Protein AF-A0A4S5E026-F1 (afdb_monomer_lite)

pLDDT: mean 88.97, std 13.56, range [35.0, 98.56]

Organism: NCBI:txid1529066

Radius of gyration: 29.45 Å; chains: 1; bounding box: 52×41×118 Å

Structure (mmCIF, N/CA/C/O backbone):
data_AF-A0A4S5E026-F1
#
_entry.id   AF-A0A4S5E026-F1
#
loop_
_atom_site.group_PDB
_atom_site.id
_atom_site.type_symbol
_atom_site.label_atom_id
_atom_site.label_alt_id
_atom_site.label_comp_id
_atom_site.label_asym_id
_atom_site.label_entity_id
_atom_site.label_seq_id
_atom_site.pdbx_PDB_ins_code
_atom_site.Cartn_x
_atom_site.Cartn_y
_atom_site.Cartn_z
_atom_site.occupancy
_atom_site.B_iso_or_equiv
_atom_site.auth_seq_id
_atom_site.auth_comp_id
_atom_site.auth_asym_id
_atom_site.auth_atom_id
_atom_site.pdbx_PDB_model_num
ATOM 1 N N . MET A 1 1 ? -0.427 -9.850 42.878 1.00 40.22 1 MET A N 1
ATOM 2 C CA . MET A 1 1 ? -1.215 -9.145 41.843 1.00 40.22 1 MET A CA 1
ATOM 3 C C . MET A 1 1 ? -0.518 -7.828 41.549 1.00 40.22 1 MET A C 1
ATOM 5 O O . MET A 1 1 ? -0.766 -6.844 42.230 1.00 40.22 1 MET A O 1
ATOM 9 N N . THR A 1 2 ? 0.439 -7.832 40.623 1.00 35.00 2 THR A N 1
ATOM 10 C CA . THR A 1 2 ? 1.137 -6.621 40.183 1.00 35.00 2 THR A CA 1
ATOM 11 C C . THR A 1 2 ? 0.421 -6.071 38.958 1.00 35.00 2 THR A C 1
ATOM 13 O O . THR A 1 2 ? 0.299 -6.734 37.932 1.00 35.00 2 THR A O 1
ATOM 16 N N . SER A 1 3 ? -0.116 -4.868 39.135 1.00 38.91 3 SER A N 1
ATOM 17 C CA . SER A 1 3 ? -0.769 -4.048 38.124 1.00 38.91 3 SER A CA 1
ATOM 18 C C . SER A 1 3 ? 0.151 -3.900 36.908 1.00 38.91 3 SER A C 1
ATOM 20 O O . SER A 1 3 ? 1.218 -3.296 37.009 1.00 38.91 3 SER A O 1
ATOM 22 N N . SER A 1 4 ? -0.221 -4.485 35.767 1.00 39.91 4 SER A N 1
ATOM 23 C CA . SER A 1 4 ? 0.457 -4.218 34.501 1.00 39.91 4 SER A CA 1
ATOM 24 C C . SER A 1 4 ? -0.003 -2.849 34.010 1.00 39.91 4 SER A C 1
ATOM 26 O O . SER A 1 4 ? -1.031 -2.727 33.340 1.00 39.91 4 SER A O 1
ATOM 28 N N . GLU A 1 5 ? 0.736 -1.808 34.381 1.00 43.84 5 GLU A N 1
ATOM 29 C CA . GLU A 1 5 ? 0.637 -0.507 33.732 1.00 43.84 5 GLU A CA 1
ATOM 30 C C . GLU A 1 5 ? 0.702 -0.702 32.215 1.00 43.84 5 GLU A C 1
ATOM 32 O O . GLU A 1 5 ? 1.653 -1.258 31.660 1.00 43.84 5 GLU A O 1
ATOM 37 N N . THR A 1 6 ? -0.367 -0.280 31.549 1.00 46.22 6 THR A N 1
ATOM 38 C CA . THR A 1 6 ? -0.529 -0.339 30.101 1.00 46.22 6 THR A CA 1
ATOM 39 C C . THR A 1 6 ? 0.584 0.486 29.453 1.00 46.22 6 THR A C 1
ATOM 41 O O . THR A 1 6 ? 0.445 1.698 29.297 1.00 46.22 6 THR A O 1
ATOM 44 N N . ARG A 1 7 ? 1.707 -0.141 29.074 1.00 57.03 7 ARG A N 1
ATOM 45 C CA . ARG A 1 7 ? 2.715 0.496 28.212 1.00 57.03 7 ARG A CA 1
ATOM 46 C C . ARG A 1 7 ? 1.987 1.019 26.976 1.00 57.03 7 ARG A C 1
ATOM 48 O O . ARG A 1 7 ? 1.440 0.231 26.204 1.00 57.03 7 ARG A O 1
ATOM 55 N N . GLY A 1 8 ? 1.948 2.342 26.820 1.00 68.69 8 GLY A N 1
ATOM 56 C CA . GLY A 1 8 ? 1.307 2.992 25.683 1.00 68.69 8 GLY A CA 1
ATOM 57 C C . GLY A 1 8 ? 1.813 2.386 24.376 1.00 68.69 8 GLY A C 1
ATOM 58 O O . GLY A 1 8 ? 3.018 2.279 24.153 1.00 68.69 8 GLY A O 1
ATOM 59 N N . PHE A 1 9 ? 0.892 1.929 23.528 1.00 81.25 9 PHE A N 1
ATOM 60 C CA . PHE A 1 9 ? 1.242 1.435 22.204 1.00 81.25 9 PHE A CA 1
ATOM 61 C C . PHE A 1 9 ? 1.754 2.597 21.349 1.00 81.25 9 PHE A C 1
ATOM 63 O O . PHE A 1 9 ? 1.002 3.529 21.067 1.00 81.25 9 PHE A O 1
ATOM 70 N N . THR A 1 10 ? 3.007 2.498 20.905 1.00 87.19 10 THR A N 1
ATOM 71 C CA . THR A 1 10 ? 3.601 3.407 19.921 1.00 87.19 10 THR A CA 1
ATOM 72 C C . THR A 1 10 ? 3.892 2.622 18.639 1.00 87.19 10 THR A C 1
ATOM 74 O O . THR A 1 10 ? 4.673 1.666 18.682 1.00 87.19 10 THR A O 1
ATOM 77 N N . PRO A 1 11 ? 3.281 2.975 17.497 1.00 90.69 11 PRO A N 1
ATOM 78 C CA . PRO A 1 11 ? 3.512 2.288 16.235 1.00 90.69 11 PRO A CA 1
ATOM 79 C C . PRO A 1 11 ? 4.933 2.541 15.718 1.00 90.69 11 PRO A C 1
ATOM 81 O O . PRO A 1 11 ? 5.499 3.623 15.900 1.00 90.69 11 PRO A O 1
ATOM 84 N N . LYS A 1 12 ? 5.497 1.535 15.038 1.00 93.94 12 LYS A N 1
ATOM 85 C CA . LYS A 1 12 ? 6.737 1.663 14.251 1.00 93.94 12 LYS A CA 1
ATOM 86 C C . LYS A 1 12 ? 6.477 2.436 12.946 1.00 93.94 12 LYS A C 1
ATOM 88 O O . LYS A 1 12 ? 5.337 2.825 12.692 1.00 93.94 12 LYS A O 1
ATOM 93 N N . ALA A 1 13 ? 7.515 2.643 12.131 1.00 95.38 13 ALA A N 1
ATOM 94 C CA . ALA A 1 13 ? 7.469 3.440 10.900 1.00 95.38 13 ALA A CA 1
ATOM 95 C C . ALA A 1 13 ? 6.248 3.123 10.018 1.00 95.38 13 ALA A C 1
ATOM 97 O O . ALA A 1 13 ? 5.405 3.990 9.816 1.00 95.38 13 ALA A O 1
ATOM 98 N N . THR A 1 14 ? 6.051 1.859 9.633 1.00 96.12 14 THR A N 1
ATOM 99 C CA . THR A 1 14 ? 4.938 1.454 8.759 1.00 96.12 14 THR A CA 1
ATOM 100 C C . THR A 1 14 ? 3.574 1.652 9.425 1.00 96.12 14 THR A C 1
ATOM 102 O O . THR A 1 14 ? 2.624 2.073 8.780 1.00 96.12 14 THR A O 1
ATOM 105 N N . GLY A 1 15 ? 3.460 1.431 10.739 1.00 96.38 15 GLY A N 1
ATOM 106 C CA . GLY A 1 15 ? 2.208 1.687 11.461 1.00 96.38 15 GLY A CA 1
ATOM 107 C C . GLY A 1 15 ? 1.842 3.176 11.510 1.00 96.38 15 GLY A C 1
ATOM 108 O O . GLY A 1 15 ? 0.668 3.525 11.397 1.00 96.38 15 GLY A O 1
ATOM 109 N N . LYS A 1 16 ? 2.842 4.061 11.637 1.00 96.31 16 LYS A N 1
ATOM 110 C CA . LYS A 1 16 ? 2.647 5.516 11.523 1.00 96.31 16 LYS A CA 1
ATOM 111 C C . LYS A 1 16 ? 2.225 5.896 10.104 1.00 96.31 16 LYS A C 1
ATOM 113 O O . LYS A 1 16 ? 1.308 6.697 9.948 1.00 96.31 16 LYS A O 1
ATOM 118 N N . THR A 1 17 ? 2.849 5.286 9.098 1.00 97.25 17 THR A N 1
ATOM 119 C CA . THR A 1 17 ? 2.514 5.470 7.683 1.00 97.25 17 THR A CA 1
ATOM 120 C C . THR A 1 17 ? 1.068 5.100 7.390 1.00 97.25 17 THR A C 1
ATOM 122 O O . THR A 1 17 ? 0.342 5.925 6.843 1.00 97.25 17 THR A O 1
ATOM 125 N N . VAL A 1 18 ? 0.610 3.921 7.823 1.00 98.06 18 VAL A N 1
ATOM 126 C CA . VAL A 1 18 ? -0.782 3.508 7.602 1.00 98.06 18 VAL A CA 1
ATOM 127 C C . VAL A 1 18 ? -1.753 4.478 8.274 1.00 98.06 18 VAL A C 1
ATOM 129 O O . VAL A 1 18 ? -2.703 4.924 7.635 1.00 98.06 18 VAL A O 1
ATOM 132 N N . ALA A 1 19 ? -1.502 4.872 9.527 1.00 97.81 19 ALA A N 1
ATOM 133 C CA . ALA A 1 19 ? -2.342 5.848 10.225 1.00 97.81 19 ALA A CA 1
ATOM 134 C C . ALA A 1 19 ? -2.439 7.187 9.468 1.00 97.81 19 ALA A C 1
ATOM 136 O O . ALA A 1 19 ? -3.534 7.730 9.296 1.00 97.81 19 ALA A O 1
ATOM 137 N N . ALA A 1 20 ? -1.304 7.694 8.976 1.00 97.62 20 ALA A N 1
ATOM 138 C CA . ALA A 1 20 ? -1.241 8.928 8.201 1.00 97.62 20 ALA A CA 1
ATOM 139 C C . ALA A 1 20 ? -1.957 8.801 6.846 1.00 97.62 20 ALA A C 1
ATOM 141 O O . ALA A 1 20 ? -2.726 9.689 6.480 1.00 97.62 20 ALA A O 1
ATOM 142 N N . ASN A 1 21 ? -1.756 7.693 6.128 1.00 98.31 21 ASN A N 1
ATOM 143 C CA . ASN A 1 21 ? -2.381 7.439 4.832 1.00 98.31 21 ASN A CA 1
ATOM 144 C C . ASN A 1 21 ? -3.895 7.273 4.934 1.00 98.31 21 ASN A C 1
ATOM 146 O O . ASN A 1 21 ? -4.611 7.856 4.126 1.00 98.31 21 ASN A O 1
ATOM 150 N N . VAL A 1 22 ? -4.392 6.550 5.941 1.00 98.50 22 VAL A N 1
ATOM 151 C CA . VAL A 1 22 ? -5.837 6.412 6.179 1.00 98.50 22 VAL A CA 1
ATOM 152 C C . VAL A 1 22 ? -6.467 7.781 6.411 1.00 98.50 22 VAL A C 1
ATOM 154 O O . VAL A 1 22 ? -7.450 8.116 5.753 1.00 98.50 22 VAL A O 1
ATOM 157 N N . LYS A 1 23 ? -5.865 8.607 7.277 1.00 98.56 23 LYS A N 1
ATOM 158 C CA . LYS A 1 23 ? -6.347 9.969 7.529 1.00 98.56 23 LYS A CA 1
ATOM 159 C C . LYS A 1 23 ? -6.335 10.820 6.259 1.00 98.56 23 LYS A C 1
ATOM 161 O O . LYS A 1 23 ? -7.335 11.463 5.948 1.00 98.56 23 LYS A O 1
ATOM 166 N N . ARG A 1 24 ? -5.210 10.825 5.538 1.00 98.38 24 ARG A N 1
ATOM 167 C CA . ARG A 1 24 ? -5.020 11.597 4.305 1.00 98.38 24 ARG A CA 1
ATOM 168 C C . ARG A 1 24 ? -6.064 11.218 3.252 1.00 98.38 24 ARG A C 1
ATOM 170 O O . ARG A 1 24 ? -6.814 12.085 2.820 1.00 98.38 24 ARG A O 1
ATOM 177 N N . LEU A 1 25 ? -6.174 9.933 2.913 1.00 98.50 25 LEU A N 1
ATOM 178 C CA . LEU A 1 25 ? -7.114 9.432 1.904 1.00 98.50 25 LEU A CA 1
ATOM 179 C C . LEU A 1 25 ? -8.572 9.652 2.313 1.00 98.50 25 LEU A C 1
ATOM 181 O O . LEU A 1 25 ? -9.395 10.041 1.489 1.00 98.50 25 LEU A O 1
ATOM 185 N N . ARG A 1 26 ? -8.909 9.465 3.597 1.00 98.38 26 ARG A N 1
ATOM 186 C CA . ARG A 1 26 ? -10.254 9.778 4.097 1.00 98.38 26 ARG A CA 1
ATOM 187 C C . ARG A 1 26 ? -10.604 11.247 3.831 1.00 98.38 26 ARG A C 1
ATOM 189 O O . ARG A 1 26 ? -11.711 11.534 3.379 1.00 98.38 26 ARG A O 1
ATOM 196 N N . MET A 1 27 ? -9.675 12.162 4.110 1.00 98.31 27 MET A N 1
ATOM 197 C CA . MET A 1 27 ? -9.866 13.598 3.886 1.00 98.31 27 MET A CA 1
ATOM 198 C C . MET A 1 27 ? -9.922 13.957 2.395 1.00 98.31 27 MET A C 1
ATOM 200 O O . MET A 1 27 ? -10.794 14.728 2.013 1.00 98.31 27 MET A O 1
ATOM 204 N N . GLU A 1 28 ? -9.069 13.371 1.551 1.00 97.50 28 GLU A N 1
ATOM 205 C CA . GLU A 1 28 ? -9.099 13.555 0.087 1.00 97.50 28 GLU A CA 1
ATOM 206 C C . GLU A 1 28 ? -10.430 13.094 -0.531 1.00 97.50 28 GLU A C 1
ATOM 208 O O . GLU A 1 28 ? -10.935 13.709 -1.469 1.00 97.50 28 GLU A O 1
ATOM 213 N N . HIS A 1 29 ? -11.053 12.060 0.040 1.00 96.75 29 HIS A N 1
ATOM 214 C CA . HIS A 1 29 ? -12.390 11.605 -0.343 1.00 96.75 29 HIS A CA 1
ATOM 215 C C . HIS A 1 29 ? -13.538 12.379 0.323 1.00 96.75 29 HIS A C 1
ATOM 217 O O . HIS A 1 29 ? -14.696 11.999 0.152 1.00 96.75 29 HIS A O 1
ATOM 223 N N . ASN A 1 30 ? -13.248 13.447 1.073 1.00 97.75 30 ASN A N 1
ATOM 224 C CA . ASN A 1 30 ? -14.227 14.242 1.822 1.00 97.75 30 ASN A CA 1
ATOM 225 C C . ASN A 1 30 ? -15.094 13.415 2.788 1.00 97.75 30 ASN A C 1
ATOM 227 O O . ASN A 1 30 ? -16.237 13.770 3.061 1.00 97.75 30 ASN A O 1
ATOM 231 N N . LEU A 1 31 ? -14.555 12.313 3.317 1.00 97.88 31 LEU A N 1
ATOM 232 C CA . LEU A 1 31 ? -15.269 11.448 4.250 1.00 97.88 31 LEU A CA 1
ATOM 233 C C . LEU A 1 31 ? -15.053 11.927 5.686 1.00 97.88 31 LEU A C 1
ATOM 235 O O . LEU A 1 31 ? -13.921 12.119 6.138 1.00 97.88 31 LEU A O 1
ATOM 239 N N . ASN A 1 32 ? -16.122 12.049 6.463 1.00 98.00 32 ASN A N 1
ATOM 240 C CA . ASN A 1 32 ? -16.006 12.127 7.916 1.00 98.00 32 ASN A CA 1
ATOM 241 C C . ASN A 1 32 ? -15.780 10.730 8.531 1.00 98.00 32 ASN A C 1
ATOM 243 O O . ASN A 1 32 ? -15.866 9.692 7.871 1.00 98.00 32 ASN A O 1
ATOM 247 N N . ILE A 1 33 ? -15.436 10.691 9.819 1.00 98.31 33 ILE A N 1
ATOM 248 C CA . ILE A 1 33 ? -15.148 9.432 10.521 1.00 98.31 33 ILE A CA 1
ATOM 249 C C . ILE A 1 33 ? -16.354 8.466 10.508 1.00 98.31 33 ILE A C 1
ATOM 251 O O . ILE A 1 33 ? -16.159 7.297 10.166 1.00 98.31 33 ILE A O 1
ATOM 255 N N . PRO A 1 34 ? -17.594 8.905 10.816 1.00 97.81 34 PRO A N 1
ATOM 256 C CA . PRO A 1 34 ? -18.775 8.046 10.696 1.00 97.81 34 PRO A CA 1
ATOM 257 C C . PRO A 1 34 ? -19.018 7.482 9.289 1.00 97.81 34 PRO A C 1
ATOM 259 O O . PRO A 1 34 ? -19.488 6.356 9.154 1.00 97.81 34 PRO A O 1
ATOM 262 N N . GLU A 1 35 ? -18.716 8.232 8.230 1.00 98.25 35 GLU A N 1
ATOM 263 C CA . GLU A 1 35 ? -18.847 7.765 6.843 1.00 98.25 35 GLU A CA 1
ATOM 264 C C . GLU A 1 35 ? -17.865 6.653 6.500 1.00 98.25 35 GLU A C 1
ATOM 266 O O . GLU A 1 35 ? -18.259 5.665 5.877 1.00 98.25 35 GLU A O 1
ATOM 271 N N . LEU A 1 36 ? -16.609 6.778 6.939 1.00 98.25 36 LEU A N 1
ATOM 272 C CA . LEU A 1 36 ? -15.644 5.691 6.801 1.00 98.25 36 LEU A CA 1
ATOM 273 C C . LEU A 1 36 ? -16.099 4.455 7.593 1.00 98.25 36 LEU A C 1
ATOM 275 O O . LEU A 1 36 ? -16.045 3.347 7.066 1.00 98.25 36 LEU A O 1
ATOM 279 N N . GLY A 1 37 ? -16.627 4.645 8.808 1.00 98.12 37 GLY A N 1
ATOM 280 C CA . GLY A 1 37 ? -17.215 3.563 9.606 1.00 98.12 37 GLY A CA 1
ATOM 281 C C . GLY A 1 37 ? -18.340 2.827 8.874 1.00 98.12 37 GLY A C 1
ATOM 282 O O . GLY A 1 37 ? -18.313 1.603 8.785 1.00 98.12 37 GLY A O 1
ATOM 283 N N . ARG A 1 38 ? -19.273 3.562 8.253 1.00 98.06 38 ARG A N 1
ATOM 284 C CA . ARG A 1 38 ? -20.359 2.977 7.443 1.00 98.06 38 ARG A CA 1
ATOM 285 C C . ARG A 1 38 ? -19.851 2.223 6.211 1.00 98.06 38 ARG A C 1
ATOM 287 O O . ARG A 1 38 ? -20.401 1.185 5.856 1.00 98.06 38 ARG A O 1
ATOM 294 N N . LYS A 1 39 ? -18.807 2.725 5.542 1.00 98.06 39 LYS A N 1
ATOM 295 C CA . LYS A 1 39 ? -18.169 2.020 4.413 1.00 98.06 39 LYS A CA 1
ATOM 296 C C . LYS A 1 39 ? -17.540 0.699 4.857 1.00 98.06 39 LYS A C 1
ATOM 298 O O . LYS A 1 39 ? -17.705 -0.307 4.179 1.00 98.06 39 LYS A O 1
ATOM 303 N N . LEU A 1 40 ? -16.856 0.709 5.996 1.00 98.12 40 LEU A N 1
ATOM 304 C CA . LEU A 1 40 ? -16.248 -0.477 6.596 1.00 98.12 40 LEU A CA 1
ATOM 305 C C . LEU A 1 40 ? -17.303 -1.509 7.026 1.00 98.12 40 LEU A C 1
ATOM 307 O O . LEU A 1 40 ? -17.169 -2.691 6.720 1.00 98.12 40 LEU A O 1
ATOM 311 N N . GLU A 1 41 ? -18.402 -1.060 7.632 1.00 97.50 41 GLU A N 1
ATOM 312 C CA . GLU A 1 41 ? -19.549 -1.908 7.980 1.00 97.50 41 GLU A CA 1
ATOM 313 C C . GLU A 1 41 ? -20.196 -2.549 6.744 1.00 97.50 41 GLU A C 1
ATOM 315 O O . GLU A 1 41 ? -20.447 -3.753 6.737 1.00 97.50 41 GLU A O 1
ATOM 320 N N . LYS A 1 42 ? -20.385 -1.786 5.658 1.00 96.69 42 LYS A N 1
ATOM 321 C CA . LYS A 1 42 ? -20.898 -2.316 4.382 1.00 96.69 42 LYS A CA 1
ATOM 322 C C . LYS A 1 42 ? -20.010 -3.426 3.801 1.00 96.69 42 LYS A C 1
ATOM 324 O O . LYS A 1 42 ? -20.519 -4.310 3.119 1.00 96.69 42 LYS A O 1
ATOM 329 N N . ASN A 1 43 ? -18.710 -3.388 4.085 1.00 94.44 43 ASN A N 1
ATOM 330 C CA . ASN A 1 43 ? -17.745 -4.403 3.664 1.00 94.44 43 ASN A CA 1
ATOM 331 C C . ASN A 1 43 ? -17.648 -5.589 4.646 1.00 94.44 43 ASN A C 1
ATOM 333 O O . ASN A 1 43 ? -16.790 -6.447 4.471 1.00 94.44 43 ASN A O 1
ATOM 337 N N . GLY A 1 44 ? -18.496 -5.640 5.680 1.00 96.62 44 GLY A N 1
ATOM 338 C CA . GLY A 1 44 ? -18.502 -6.709 6.681 1.00 96.62 44 GLY A CA 1
ATOM 339 C C . GLY A 1 44 ? -17.428 -6.580 7.765 1.00 96.62 44 GLY A C 1
ATOM 340 O O . GLY A 1 44 ? -17.273 -7.505 8.555 1.00 96.62 44 GLY A O 1
ATOM 341 N N . HIS A 1 45 ? -16.711 -5.450 7.840 1.00 97.19 45 HIS A N 1
ATOM 342 C CA . HIS A 1 45 ? -15.621 -5.235 8.802 1.00 97.19 45 HIS A CA 1
ATOM 343 C C . HIS A 1 45 ? -15.827 -3.953 9.625 1.00 97.19 45 HIS A C 1
ATOM 345 O O . HIS A 1 45 ? -15.161 -2.943 9.395 1.00 97.19 45 HIS A O 1
ATOM 351 N N . PRO A 1 46 ? -16.791 -3.928 10.560 1.00 96.69 46 PRO A N 1
ATOM 352 C CA . PRO A 1 46 ? -17.184 -2.705 11.252 1.00 96.69 46 PRO A CA 1
ATOM 353 C C . PRO A 1 46 ? -16.078 -2.169 12.176 1.00 96.69 46 PRO A C 1
ATOM 355 O O . PRO A 1 46 ? -15.641 -2.839 13.112 1.00 96.69 46 PRO A O 1
ATOM 358 N N . LEU A 1 47 ? -15.697 -0.899 11.989 1.00 96.56 47 LEU A N 1
ATOM 359 C CA . LEU A 1 47 ? -14.879 -0.144 12.943 1.00 96.56 47 LEU A CA 1
ATOM 360 C C . LEU A 1 47 ? -15.660 1.044 13.503 1.00 96.56 47 LEU A C 1
ATOM 362 O O . LEU A 1 47 ? -16.203 1.864 12.765 1.00 96.56 47 LEU A O 1
ATOM 366 N N . THR A 1 48 ? -15.671 1.168 14.833 1.00 96.38 48 THR A N 1
ATOM 367 C CA . THR A 1 48 ? -16.317 2.303 15.507 1.00 96.38 48 THR A CA 1
ATOM 368 C C . THR A 1 48 ? -15.612 3.622 15.182 1.00 96.38 48 THR A C 1
ATOM 370 O O . THR A 1 48 ? -14.403 3.650 14.935 1.00 96.38 48 THR A O 1
ATOM 373 N N . ALA A 1 49 ? -16.334 4.741 15.277 1.00 96.75 49 ALA A N 1
ATOM 374 C CA . ALA A 1 49 ? -15.750 6.071 15.101 1.00 96.75 49 ALA A CA 1
ATOM 375 C C . ALA A 1 49 ? -14.544 6.305 16.032 1.00 96.75 49 ALA A C 1
ATOM 377 O O . ALA A 1 49 ? -13.506 6.799 15.602 1.00 96.75 49 ALA A O 1
ATOM 378 N N . THR A 1 50 ? -14.633 5.873 17.294 1.00 97.06 50 THR A N 1
ATOM 379 C CA . THR A 1 50 ? -13.521 5.949 18.252 1.00 97.06 50 THR A CA 1
ATOM 380 C C . THR A 1 50 ? -12.327 5.098 17.820 1.00 97.06 50 THR A C 1
ATOM 382 O O . THR A 1 50 ? -11.185 5.542 17.959 1.00 97.06 50 THR A O 1
ATOM 385 N N . SER A 1 51 ? -12.564 3.899 17.276 1.00 96.44 51 SER A N 1
ATOM 386 C CA . SER A 1 51 ? -11.504 3.040 16.732 1.00 96.44 51 SER A CA 1
ATOM 387 C C . SER A 1 51 ? -10.777 3.724 15.579 1.00 96.44 51 SER A C 1
ATOM 389 O O . SER A 1 51 ? -9.548 3.744 15.583 1.00 96.44 51 SER A O 1
ATOM 391 N N . ILE A 1 52 ? -11.518 4.338 14.652 1.00 97.94 52 ILE A N 1
ATOM 392 C CA . ILE A 1 52 ? -10.965 5.073 13.506 1.00 97.94 52 ILE A CA 1
ATOM 393 C C . ILE A 1 52 ? -10.165 6.293 13.982 1.00 97.94 52 ILE A C 1
ATOM 395 O O . ILE A 1 52 ? -9.009 6.446 13.602 1.00 97.94 52 ILE A O 1
ATOM 399 N N . THR A 1 53 ? -10.708 7.110 14.892 1.00 97.94 53 THR A N 1
ATOM 400 C CA . THR A 1 53 ? -9.982 8.259 15.467 1.00 97.94 53 THR A CA 1
ATOM 401 C C . THR A 1 53 ? -8.665 7.831 16.114 1.00 97.94 53 THR A C 1
ATOM 403 O O . THR A 1 53 ? -7.628 8.470 15.935 1.00 97.94 53 THR A O 1
ATOM 406 N N . ARG A 1 54 ? -8.681 6.736 16.885 1.00 97.06 54 ARG A N 1
ATOM 407 C CA . ARG A 1 54 ? -7.471 6.219 17.533 1.00 97.06 54 ARG A CA 1
ATOM 408 C C . ARG A 1 54 ? -6.488 5.630 16.530 1.00 97.06 54 ARG A C 1
ATOM 410 O O . ARG A 1 54 ? -5.289 5.775 16.747 1.00 97.06 54 ARG A O 1
ATOM 417 N N . LEU A 1 55 ? -6.972 4.980 15.476 1.00 97.00 55 LEU A N 1
ATOM 418 C CA . LEU A 1 55 ? -6.154 4.473 14.379 1.00 97.00 55 LEU A CA 1
ATOM 419 C C . LEU A 1 55 ? -5.423 5.621 13.685 1.00 97.00 55 LEU A C 1
ATOM 421 O O . LEU A 1 55 ? -4.200 5.579 13.610 1.00 97.00 55 LEU A O 1
ATOM 425 N N . GLU A 1 56 ? -6.131 6.675 13.273 1.00 97.69 56 GLU A N 1
ATOM 426 C CA . GLU A 1 56 ? -5.530 7.845 12.611 1.00 97.69 56 GLU A CA 1
ATOM 427 C C . GLU A 1 56 ? -4.532 8.586 13.506 1.00 97.69 56 GLU A C 1
ATOM 429 O O . GLU A 1 56 ? -3.565 9.171 13.025 1.00 97.69 56 GLU A O 1
ATOM 434 N N . ALA A 1 57 ? -4.734 8.538 14.824 1.00 96.38 57 ALA A N 1
ATOM 435 C CA . ALA A 1 57 ? -3.792 9.073 15.801 1.00 96.38 57 ALA A CA 1
ATOM 436 C C . ALA A 1 57 ? -2.586 8.148 16.072 1.00 96.38 57 ALA A C 1
ATOM 438 O O . ALA A 1 57 ? -1.744 8.483 16.905 1.00 96.38 57 ALA A O 1
ATOM 439 N N . GLY A 1 58 ? -2.520 6.965 15.452 1.00 95.00 58 GLY A N 1
ATOM 440 C CA . GLY A 1 58 ? -1.498 5.954 15.726 1.00 95.00 58 GLY A CA 1
ATOM 441 C C . GLY A 1 58 ? -1.593 5.351 17.134 1.00 95.00 58 GLY A C 1
ATOM 442 O O . GLY A 1 58 ? -0.613 4.847 17.660 1.00 95.00 58 GLY A O 1
ATOM 443 N N . ARG A 1 59 ? -2.760 5.412 17.783 1.00 94.94 59 ARG A N 1
ATOM 444 C CA . ARG A 1 59 ? -3.009 4.956 19.169 1.00 94.94 59 ARG A CA 1
ATOM 445 C C . ARG A 1 59 ? -3.801 3.6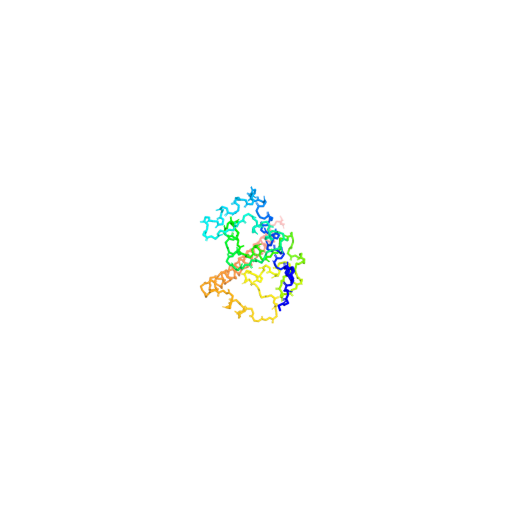47 19.245 1.00 94.94 59 ARG A C 1
ATOM 447 O O . ARG A 1 59 ? -4.314 3.285 20.314 1.00 94.94 59 ARG A O 1
ATOM 454 N N . ARG A 1 60 ? -3.953 2.957 18.115 1.00 93.44 60 ARG A N 1
ATOM 455 C CA . ARG A 1 60 ? -4.590 1.642 17.987 1.00 93.44 60 ARG A CA 1
ATOM 456 C C . ARG A 1 60 ? -3.742 0.788 17.044 1.00 93.44 60 ARG A C 1
ATOM 458 O O . ARG A 1 60 ? -3.332 1.271 15.994 1.00 93.44 60 ARG A O 1
ATOM 465 N N . ARG A 1 61 ? -3.484 -0.466 17.423 1.00 92.44 61 ARG A N 1
ATOM 466 C CA . ARG A 1 61 ? -2.938 -1.473 16.500 1.00 92.44 61 ARG A CA 1
ATOM 467 C C . ARG A 1 61 ? -3.987 -1.808 15.454 1.00 92.44 61 ARG A C 1
ATOM 469 O O . ARG A 1 61 ? -5.158 -1.865 15.803 1.00 92.44 61 ARG A O 1
ATOM 476 N N . ILE A 1 62 ? -3.564 -2.030 14.224 1.00 93.94 62 ILE A N 1
ATOM 477 C CA . ILE A 1 62 ? -4.391 -2.641 13.185 1.00 93.94 62 ILE A CA 1
ATOM 478 C C . ILE A 1 62 ? -3.822 -4.022 12.887 1.00 93.94 62 ILE A C 1
ATOM 480 O O . ILE A 1 62 ? -2.610 -4.219 13.029 1.00 93.94 62 ILE A O 1
ATOM 484 N N . ASP A 1 63 ? -4.680 -4.958 12.522 1.00 95.50 63 ASP A N 1
ATOM 485 C CA . ASP A 1 63 ? -4.264 -6.225 11.931 1.00 95.50 63 ASP A CA 1
ATOM 486 C C . ASP A 1 63 ? -4.305 -6.147 10.394 1.00 95.50 63 ASP A C 1
ATOM 488 O O . ASP A 1 63 ? -4.471 -5.075 9.801 1.00 95.50 63 ASP A O 1
ATOM 492 N N . VAL A 1 64 ? -4.055 -7.281 9.744 1.00 97.56 64 VAL A N 1
ATOM 493 C CA . VAL A 1 64 ? -4.056 -7.379 8.281 1.00 97.56 64 VAL A CA 1
ATOM 494 C C . VAL A 1 64 ? -5.467 -7.281 7.697 1.00 97.56 64 VAL A C 1
ATOM 496 O O . VAL A 1 64 ? -5.618 -6.751 6.599 1.00 97.56 64 VAL A O 1
ATOM 499 N N . ASP A 1 65 ? -6.495 -7.695 8.439 1.00 97.88 65 ASP A N 1
ATOM 500 C CA . ASP A 1 65 ? -7.888 -7.620 7.994 1.00 97.88 65 ASP A CA 1
ATOM 501 C C . ASP A 1 65 ? -8.389 -6.171 8.032 1.00 97.88 65 ASP A C 1
ATOM 503 O O . ASP A 1 65 ? -8.957 -5.686 7.054 1.00 97.88 65 ASP A O 1
ATOM 507 N N . ASP A 1 66 ? -8.068 -5.433 9.101 1.00 97.31 66 ASP A N 1
ATOM 508 C CA . ASP A 1 66 ? -8.253 -3.984 9.203 1.00 97.31 66 ASP A CA 1
ATOM 509 C C . ASP A 1 66 ? -7.608 -3.271 8.003 1.00 97.31 66 ASP A C 1
ATOM 511 O O . ASP A 1 66 ? -8.240 -2.424 7.369 1.00 97.31 66 ASP A O 1
ATOM 515 N N . LEU A 1 67 ? -6.354 -3.611 7.676 1.00 98.25 67 LEU A N 1
ATOM 516 C CA . LEU A 1 67 ? -5.622 -3.015 6.554 1.00 98.25 67 LEU A CA 1
ATOM 517 C C . LEU A 1 67 ? -6.348 -3.246 5.221 1.00 98.25 67 LEU A C 1
ATOM 519 O O . LEU A 1 67 ? -6.537 -2.299 4.454 1.00 98.25 67 LEU A O 1
ATOM 523 N N . MET A 1 68 ? -6.770 -4.484 4.954 1.00 98.50 68 MET A N 1
ATOM 524 C CA . MET A 1 68 ? -7.485 -4.839 3.726 1.00 98.50 68 MET A CA 1
ATOM 525 C C . MET A 1 68 ? -8.851 -4.152 3.651 1.00 98.50 68 MET A C 1
ATOM 527 O O . MET A 1 68 ? -9.189 -3.559 2.625 1.00 98.50 68 MET A O 1
ATOM 531 N N . ALA A 1 69 ? -9.617 -4.162 4.743 1.00 98.38 69 ALA A N 1
ATOM 532 C CA . ALA A 1 69 ? -10.924 -3.521 4.810 1.00 98.38 69 ALA A CA 1
ATOM 533 C C . ALA A 1 69 ? -10.833 -2.006 4.578 1.00 98.38 69 ALA A C 1
ATOM 535 O O . ALA A 1 69 ? -11.655 -1.440 3.852 1.00 98.38 69 ALA A O 1
ATOM 536 N N . LEU A 1 70 ? -9.816 -1.350 5.146 1.00 98.50 70 LEU A N 1
ATOM 537 C CA . LEU A 1 70 ? -9.541 0.071 4.930 1.00 98.50 70 LEU A CA 1
ATOM 538 C C . LEU A 1 70 ? -9.165 0.360 3.479 1.00 98.50 70 LEU A C 1
ATOM 540 O O . LEU A 1 70 ? -9.696 1.312 2.909 1.00 98.50 70 LEU A O 1
ATOM 544 N N . ALA A 1 71 ? -8.304 -0.461 2.873 1.00 98.56 71 ALA A N 1
ATOM 545 C CA . ALA A 1 71 ? -7.923 -0.317 1.471 1.00 98.56 71 ALA A CA 1
ATOM 546 C C . ALA A 1 71 ? -9.159 -0.380 0.556 1.00 98.56 71 ALA A C 1
ATOM 548 O O . ALA A 1 71 ? -9.369 0.514 -0.263 1.00 98.56 71 ALA A O 1
ATOM 549 N N . VAL A 1 72 ? -10.049 -1.354 0.778 1.00 98.38 72 VAL A N 1
ATOM 550 C CA . VAL A 1 72 ? -11.309 -1.487 0.027 1.00 98.38 72 VAL A CA 1
ATOM 551 C C . VAL A 1 72 ? -12.262 -0.318 0.302 1.00 98.38 72 VAL A C 1
ATOM 553 O O . VAL A 1 72 ? -12.828 0.247 -0.632 1.00 98.38 72 VAL A O 1
ATOM 556 N N . ALA A 1 73 ? -12.446 0.087 1.564 1.00 98.19 73 ALA A N 1
ATOM 557 C CA . ALA A 1 73 ? -13.350 1.182 1.932 1.00 98.19 73 ALA A CA 1
ATOM 558 C C . ALA A 1 73 ? -12.924 2.538 1.335 1.00 98.19 73 ALA A C 1
ATOM 560 O O . ALA A 1 73 ? -13.783 3.362 0.983 1.00 98.19 73 ALA A O 1
ATOM 561 N N . LEU A 1 74 ? -11.609 2.747 1.219 1.00 98.19 74 LEU A N 1
ATOM 562 C CA . LEU A 1 74 ? -10.975 3.925 0.628 1.00 98.19 74 LEU A CA 1
ATOM 563 C C . LEU A 1 74 ? -10.737 3.787 -0.886 1.00 98.19 74 LEU A C 1
ATOM 565 O O . LEU A 1 74 ? -10.383 4.770 -1.518 1.00 98.19 74 LEU A O 1
ATOM 569 N N . GLY A 1 75 ? -10.959 2.612 -1.483 1.00 97.56 75 GLY A N 1
ATOM 570 C CA . GLY A 1 75 ? -10.806 2.398 -2.926 1.00 97.56 75 GLY A CA 1
ATOM 571 C C . GLY A 1 75 ? -9.356 2.441 -3.422 1.00 97.56 75 GLY A C 1
ATOM 572 O O . GLY A 1 75 ? -9.112 2.871 -4.546 1.00 97.56 75 GLY A O 1
ATOM 573 N N . VAL A 1 76 ? -8.396 2.011 -2.600 1.00 98.12 76 VAL A N 1
ATOM 574 C CA . VAL A 1 76 ? -6.960 1.984 -2.930 1.00 98.12 76 VAL A CA 1
ATOM 575 C C . VAL A 1 76 ? -6.373 0.580 -2.775 1.00 98.12 76 VAL A C 1
ATOM 577 O O . VAL A 1 76 ? -6.976 -0.296 -2.159 1.00 98.12 76 VAL A O 1
ATOM 580 N N . SER A 1 77 ? -5.167 0.357 -3.307 1.00 97.44 77 SER A N 1
ATOM 581 C CA . SER A 1 77 ? -4.423 -0.878 -3.034 1.00 97.44 77 SER A CA 1
ATOM 582 C C . SER A 1 77 ? -3.910 -0.909 -1.580 1.00 97.44 77 SER A C 1
ATOM 584 O O . SER A 1 77 ? -3.597 0.147 -1.024 1.00 97.44 77 SER A O 1
ATOM 586 N N . PRO A 1 78 ? -3.731 -2.088 -0.955 1.00 98.00 78 PRO A N 1
ATOM 587 C CA . PRO A 1 78 ? -3.126 -2.184 0.378 1.00 98.00 78 PRO A CA 1
ATOM 588 C C . PRO A 1 78 ? -1.707 -1.597 0.439 1.00 98.00 78 PRO A C 1
ATOM 590 O O . PRO A 1 78 ? -1.337 -0.972 1.432 1.00 98.00 78 PRO A O 1
ATOM 593 N N . VAL A 1 79 ? -0.932 -1.726 -0.647 1.00 97.19 79 VAL A N 1
ATOM 594 C CA . VAL A 1 79 ? 0.421 -1.153 -0.768 1.00 97.19 79 VAL A CA 1
ATOM 595 C C . VAL A 1 79 ? 0.396 0.371 -0.613 1.00 97.19 79 VAL A C 1
ATOM 597 O O . VAL A 1 79 ? 1.256 0.934 0.062 1.00 97.19 79 VAL A O 1
ATOM 600 N N . THR A 1 80 ? -0.645 1.036 -1.126 1.00 97.38 80 THR A N 1
ATOM 601 C CA . THR A 1 80 ? -0.859 2.484 -0.960 1.00 97.38 80 THR A CA 1
ATOM 602 C C . THR A 1 80 ? -0.970 2.904 0.505 1.00 97.38 80 THR A C 1
ATOM 604 O O . THR A 1 80 ? -0.569 4.012 0.853 1.00 97.38 80 THR A O 1
ATOM 607 N N . LEU A 1 81 ? -1.500 2.046 1.381 1.00 98.12 81 LEU A N 1
ATOM 608 C CA . LEU A 1 81 ? -1.555 2.330 2.816 1.00 98.12 81 LEU A CA 1
ATOM 609 C C . LEU A 1 81 ? -0.212 2.060 3.502 1.00 98.12 81 LEU A C 1
ATOM 611 O O . LEU A 1 81 ? 0.133 2.769 4.448 1.00 98.12 81 LEU A O 1
ATOM 615 N N . LEU A 1 82 ? 0.540 1.064 3.026 1.00 97.12 82 LEU A N 1
ATOM 616 C CA . LEU A 1 82 ? 1.800 0.611 3.619 1.00 97.12 82 LEU A CA 1
ATOM 617 C C . LEU A 1 82 ? 2.990 1.539 3.340 1.00 97.12 82 LEU A C 1
ATOM 619 O O . LEU A 1 82 ? 3.891 1.613 4.179 1.00 97.12 82 LEU A O 1
ATOM 623 N N . LEU A 1 83 ? 3.001 2.244 2.205 1.00 96.06 83 LEU A N 1
ATOM 624 C CA . LEU A 1 83 ? 4.111 3.111 1.798 1.00 96.06 83 LEU A CA 1
ATOM 625 C C . LEU A 1 83 ? 3.789 4.607 1.956 1.00 96.06 83 LEU A C 1
ATOM 627 O O . LEU A 1 83 ? 2.658 5.022 1.687 1.00 96.06 83 LEU A O 1
ATOM 631 N N . PRO A 1 84 ? 4.750 5.445 2.398 1.00 92.06 84 PRO A N 1
ATOM 632 C CA . PRO A 1 84 ? 4.497 6.874 2.560 1.00 92.06 84 PRO A CA 1
ATOM 633 C C . PRO A 1 84 ? 4.201 7.577 1.227 1.00 92.06 84 PRO A C 1
ATOM 635 O O . PRO A 1 84 ? 4.811 7.241 0.207 1.00 92.06 84 PRO A O 1
ATOM 638 N N . PRO A 1 85 ? 3.302 8.578 1.225 1.00 89.19 85 PRO A N 1
ATOM 639 C CA . PRO A 1 85 ? 3.098 9.423 0.060 1.00 89.19 85 PRO A CA 1
ATOM 640 C C . PRO A 1 85 ? 4.348 10.290 -0.129 1.00 89.19 85 PRO A C 1
ATOM 642 O O . PRO A 1 85 ? 4.829 10.907 0.821 1.00 89.19 85 PRO A O 1
ATOM 645 N N . THR A 1 86 ? 4.884 10.312 -1.344 1.00 93.88 86 THR A N 1
ATOM 646 C CA . THR A 1 86 ? 6.115 11.032 -1.703 1.00 93.88 86 THR A CA 1
ATOM 647 C C . THR A 1 86 ? 5.899 11.825 -2.981 1.00 93.88 86 THR A C 1
ATOM 649 O O . THR A 1 86 ? 5.031 11.480 -3.783 1.00 93.88 86 THR A O 1
ATOM 652 N N . ASN A 1 87 ? 6.655 12.911 -3.146 1.00 92.06 87 ASN A N 1
ATOM 653 C CA . ASN A 1 87 ? 6.570 13.762 -4.334 1.00 92.06 87 ASN A CA 1
ATOM 654 C C . ASN A 1 87 ? 7.587 13.332 -5.398 1.00 92.06 87 ASN A C 1
ATOM 656 O O . ASN A 1 87 ? 7.370 13.577 -6.583 1.00 92.06 87 ASN A O 1
ATOM 660 N N . ALA A 1 88 ? 8.683 12.690 -4.984 1.00 94.38 88 ALA A N 1
ATOM 661 C CA . ALA A 1 88 ? 9.714 12.168 -5.868 1.00 94.38 88 ALA A CA 1
ATOM 662 C C . ALA A 1 88 ? 10.135 10.746 -5.472 1.00 94.38 88 ALA A C 1
ATOM 664 O O . ALA A 1 88 ? 10.157 10.382 -4.298 1.00 94.38 88 ALA A O 1
ATOM 665 N N . SER A 1 89 ? 10.561 9.950 -6.457 1.00 94.19 89 SER A N 1
ATOM 666 C CA . SER A 1 89 ? 11.093 8.595 -6.232 1.00 94.19 89 SER A CA 1
ATOM 667 C C . SER A 1 89 ? 12.374 8.581 -5.385 1.00 94.19 89 SER A C 1
ATOM 669 O O . SER A 1 89 ? 12.718 7.560 -4.793 1.00 94.19 89 SER A O 1
ATOM 671 N N . THR A 1 90 ? 13.074 9.710 -5.300 1.00 95.31 90 THR A N 1
ATOM 672 C CA . THR A 1 90 ? 14.300 9.889 -4.512 1.00 95.31 90 THR A CA 1
ATOM 673 C C . THR A 1 90 ? 14.044 10.300 -3.062 1.00 95.31 90 THR A C 1
ATOM 675 O O . THR A 1 90 ? 14.989 10.336 -2.267 1.00 95.31 90 THR A O 1
ATOM 678 N N . ASP A 1 91 ? 12.796 10.621 -2.701 1.00 96.06 91 ASP A N 1
ATOM 679 C CA . ASP A 1 91 ? 12.439 10.981 -1.330 1.00 96.06 91 ASP A CA 1
ATOM 680 C C . ASP A 1 91 ? 12.784 9.820 -0.393 1.00 96.06 91 ASP A C 1
ATOM 682 O O . ASP A 1 91 ? 12.452 8.664 -0.662 1.00 96.06 91 ASP A O 1
ATOM 686 N N . HIS A 1 92 ? 13.477 10.120 0.706 1.00 94.44 92 HIS A N 1
ATOM 687 C CA . HIS A 1 92 ? 13.858 9.100 1.675 1.00 94.44 92 HIS A CA 1
ATOM 688 C C . HIS A 1 92 ? 12.720 8.848 2.653 1.00 94.44 92 HIS A C 1
ATOM 690 O O . HIS A 1 92 ? 12.260 9.755 3.350 1.00 94.44 92 HIS A O 1
ATOM 696 N N . VAL A 1 93 ? 12.294 7.594 2.727 1.00 94.75 93 VAL A N 1
ATOM 697 C CA . VAL A 1 93 ? 11.199 7.151 3.582 1.00 94.75 93 VAL A CA 1
ATOM 698 C C . VAL A 1 93 ? 11.618 5.945 4.407 1.00 94.75 93 VAL A C 1
ATOM 700 O O . VAL A 1 93 ? 12.471 5.168 3.992 1.00 94.75 93 VAL A O 1
ATOM 703 N N . ASP A 1 94 ? 11.024 5.797 5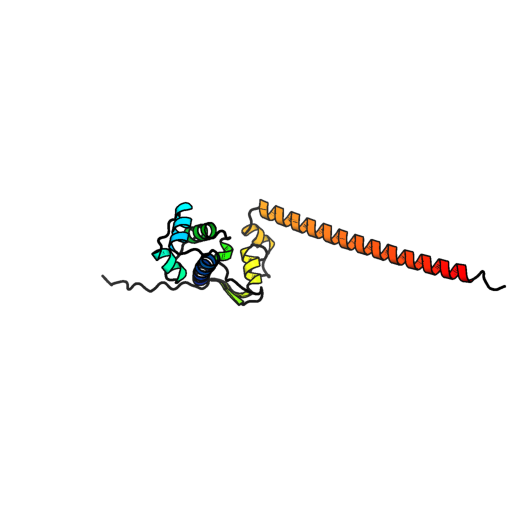.588 1.00 94.50 94 ASP A N 1
ATOM 704 C CA . ASP A 1 94 ? 11.330 4.707 6.514 1.00 94.50 94 ASP A CA 1
ATOM 705 C C . ASP A 1 94 ? 10.244 3.625 6.462 1.00 94.50 94 ASP A C 1
ATOM 707 O O . ASP A 1 94 ? 9.048 3.906 6.611 1.00 94.50 94 ASP A O 1
ATOM 711 N N . VAL A 1 95 ? 10.669 2.375 6.275 1.00 93.69 95 VAL A N 1
ATOM 712 C CA . VAL A 1 95 ? 9.807 1.190 6.274 1.00 93.69 95 VAL A CA 1
ATOM 713 C C . VAL A 1 95 ? 10.308 0.205 7.322 1.00 93.69 95 VAL A C 1
ATOM 715 O O . VAL A 1 95 ? 11.493 -0.121 7.414 1.00 93.69 95 VAL A O 1
ATOM 718 N N . THR A 1 96 ? 9.384 -0.307 8.136 1.00 94.31 96 THR A N 1
ATOM 719 C CA . THR A 1 96 ? 9.722 -1.238 9.219 1.00 94.31 96 THR A CA 1
ATOM 720 C C . THR A 1 96 ? 10.404 -2.493 8.672 1.00 94.31 96 THR A C 1
ATOM 722 O O . THR A 1 96 ? 9.837 -3.182 7.836 1.00 94.31 96 THR A O 1
ATOM 725 N N . GLY A 1 97 ? 11.597 -2.808 9.188 1.00 91.75 97 GLY A N 1
ATOM 726 C CA . GLY A 1 97 ? 12.381 -3.985 8.790 1.00 91.75 97 GLY A CA 1
ATOM 727 C C . GLY A 1 97 ? 13.396 -3.731 7.670 1.00 91.75 97 GLY A C 1
ATOM 728 O O . GLY A 1 97 ? 14.287 -4.553 7.488 1.00 91.75 97 GLY A O 1
ATOM 729 N N . ILE A 1 98 ? 13.307 -2.587 6.984 1.00 89.88 98 ILE A N 1
ATOM 730 C CA . ILE A 1 98 ? 14.258 -2.167 5.943 1.00 89.88 98 ILE A CA 1
ATOM 731 C C . ILE A 1 98 ? 15.075 -0.966 6.430 1.00 89.88 98 ILE A C 1
ATOM 733 O O . ILE A 1 98 ? 16.297 -0.965 6.310 1.00 89.88 98 ILE A O 1
ATOM 737 N N . GLY A 1 99 ? 14.412 0.010 7.054 1.00 88.75 99 GLY A N 1
ATOM 738 C CA . GLY A 1 99 ? 15.004 1.291 7.428 1.00 88.75 99 GLY A CA 1
ATOM 739 C C . GLY A 1 99 ? 14.759 2.374 6.369 1.00 88.75 99 GLY A C 1
ATOM 740 O O . GLY A 1 99 ? 13.896 2.200 5.501 1.00 88.75 99 GLY A O 1
ATOM 741 N N . PRO A 1 100 ? 15.485 3.503 6.448 1.00 91.00 100 PRO A N 1
ATOM 742 C CA . PRO A 1 100 ? 15.339 4.607 5.510 1.00 91.00 100 PRO A CA 1
ATOM 743 C C . PRO A 1 100 ? 15.914 4.262 4.130 1.00 91.00 100 PRO A C 1
ATOM 745 O O . PRO A 1 100 ? 17.030 3.755 4.031 1.00 91.00 100 PRO A O 1
ATOM 748 N N . GLY A 1 101 ? 15.190 4.601 3.064 1.00 92.00 101 GLY A N 1
ATOM 749 C CA . GLY A 1 101 ? 15.663 4.448 1.687 1.00 92.00 101 GLY A CA 1
ATOM 750 C C . GLY A 1 101 ? 14.822 5.222 0.666 1.00 92.00 101 GLY A C 1
ATOM 751 O O . GLY A 1 101 ? 13.789 5.787 1.035 1.00 92.00 101 GLY A O 1
ATOM 752 N N . PRO A 1 102 ? 15.252 5.270 -0.609 1.00 95.00 102 PRO A N 1
ATOM 753 C CA . PRO A 1 102 ? 14.515 5.955 -1.667 1.00 95.00 102 PRO A CA 1
ATOM 754 C C . PRO A 1 102 ? 13.137 5.328 -1.891 1.00 95.00 102 PRO A C 1
ATOM 756 O O . PRO A 1 102 ? 13.009 4.109 -2.030 1.00 95.00 102 PRO A O 1
ATOM 759 N N . ALA A 1 103 ? 12.104 6.162 -1.978 1.00 95.12 103 ALA A N 1
ATOM 760 C CA . ALA A 1 103 ? 10.729 5.718 -2.160 1.00 95.12 103 ALA A CA 1
ATOM 761 C C . ALA A 1 103 ? 10.535 4.870 -3.424 1.00 95.12 103 ALA A C 1
ATOM 763 O O . ALA A 1 103 ? 9.820 3.876 -3.378 1.00 95.12 103 ALA A O 1
ATOM 764 N N . GLY A 1 104 ? 11.194 5.217 -4.533 1.00 94.62 104 GLY A N 1
ATOM 765 C CA . GLY A 1 104 ? 11.088 4.495 -5.802 1.00 94.62 104 GLY A CA 1
ATOM 766 C C . GLY A 1 104 ? 11.490 3.027 -5.685 1.00 94.62 104 GLY A C 1
ATOM 767 O O . GLY A 1 104 ? 10.732 2.160 -6.105 1.00 94.62 104 GLY A O 1
ATOM 768 N N . VAL A 1 105 ? 12.618 2.755 -5.023 1.00 93.31 105 VAL A N 1
ATOM 769 C CA . VAL A 1 105 ? 13.112 1.388 -4.785 1.00 93.31 105 VAL A CA 1
ATOM 770 C C . VAL A 1 105 ? 12.120 0.600 -3.926 1.00 93.31 105 VAL A C 1
ATOM 772 O O . VAL A 1 105 ? 11.801 -0.550 -4.215 1.00 93.31 105 VAL A O 1
ATOM 775 N N . LEU A 1 106 ? 11.566 1.233 -2.888 1.00 93.88 106 LEU A N 1
ATOM 776 C CA . LEU A 1 106 ? 10.567 0.602 -2.023 1.00 93.88 106 LEU A CA 1
ATOM 777 C C . LEU A 1 106 ? 9.254 0.309 -2.759 1.00 93.88 106 LEU A C 1
ATOM 779 O O . LEU A 1 106 ? 8.640 -0.726 -2.507 1.00 93.88 106 LEU A O 1
ATOM 783 N N . TRP A 1 107 ? 8.826 1.194 -3.662 1.00 94.69 107 TRP A N 1
ATOM 784 C CA . TRP A 1 107 ? 7.644 0.990 -4.499 1.00 94.69 107 TRP A CA 1
ATOM 785 C C . TRP A 1 107 ? 7.850 -0.129 -5.521 1.00 94.69 107 TRP A C 1
ATOM 787 O O . TRP A 1 107 ? 6.978 -0.987 -5.639 1.00 94.69 107 TRP A O 1
ATOM 797 N N . GLN A 1 108 ? 9.000 -0.169 -6.200 1.00 92.94 108 GLN A N 1
ATOM 798 C CA . GLN A 1 108 ? 9.357 -1.265 -7.108 1.00 92.94 108 GLN A CA 1
ATOM 799 C C . GLN A 1 108 ? 9.356 -2.606 -6.370 1.00 92.94 108 GLN A C 1
ATOM 801 O O . GLN A 1 108 ? 8.749 -3.570 -6.833 1.00 92.94 108 GLN A O 1
ATOM 806 N N . TRP A 1 109 ? 9.947 -2.652 -5.175 1.00 93.50 109 TRP A N 1
ATOM 807 C CA . TRP A 1 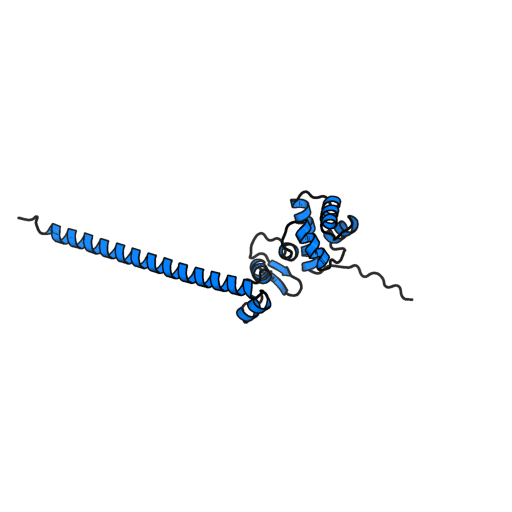109 ? 9.923 -3.848 -4.341 1.00 93.50 109 TRP A CA 1
ATOM 808 C C . TRP A 1 109 ? 8.515 -4.256 -3.909 1.00 93.50 109 TRP A C 1
ATOM 810 O O . TRP A 1 109 ? 8.130 -5.415 -4.062 1.00 93.50 109 TRP A O 1
ATOM 820 N N . ALA A 1 110 ? 7.714 -3.316 -3.409 1.00 93.81 110 ALA A N 1
ATOM 821 C CA . ALA A 1 110 ? 6.368 -3.614 -2.929 1.00 93.81 110 ALA A CA 1
ATOM 822 C C . ALA A 1 110 ? 5.410 -4.078 -4.041 1.00 93.81 110 ALA A C 1
ATOM 824 O O . ALA A 1 110 ? 4.443 -4.784 -3.760 1.00 93.81 110 ALA A O 1
ATOM 825 N N . LEU A 1 111 ? 5.674 -3.696 -5.293 1.00 92.94 111 LEU A N 1
ATOM 826 C CA . LEU A 1 111 ? 4.934 -4.136 -6.481 1.00 92.94 111 LEU A CA 1
ATOM 827 C C . LEU A 1 111 ? 5.526 -5.399 -7.132 1.00 92.94 111 LEU A C 1
ATOM 829 O O . LEU A 1 111 ? 5.035 -5.849 -8.176 1.00 92.94 111 LEU A O 1
ATOM 833 N N . ALA A 1 112 ? 6.549 -5.981 -6.495 1.00 92.31 112 ALA A N 1
ATOM 834 C CA . ALA A 1 112 ? 7.322 -7.119 -6.975 1.00 92.31 112 ALA A CA 1
ATOM 835 C C . ALA A 1 112 ? 7.902 -6.895 -8.382 1.00 92.31 112 ALA A C 1
ATOM 837 O O . ALA A 1 112 ? 7.924 -7.809 -9.202 1.00 92.31 112 ALA A O 1
ATOM 838 N N . ASP A 1 113 ? 8.323 -5.666 -8.680 1.00 89.25 113 ASP A N 1
ATOM 839 C CA . ASP A 1 113 ? 9.008 -5.307 -9.924 1.00 89.25 113 ASP A CA 1
ATOM 840 C C . ASP A 1 113 ? 10.517 -5.545 -9.821 1.00 89.25 113 ASP A C 1
ATOM 842 O O . ASP A 1 113 ? 11.100 -6.127 -10.732 1.00 89.25 113 ASP A O 1
ATOM 846 N N . GLU A 1 114 ? 11.131 -5.153 -8.703 1.00 88.12 114 GLU A N 1
ATOM 847 C CA . GLU A 1 114 ? 12.559 -5.353 -8.434 1.00 88.12 114 GLU A CA 1
ATOM 848 C C . GLU A 1 114 ? 12.779 -5.835 -6.999 1.00 88.12 114 GLU A C 1
ATOM 850 O O . GLU A 1 114 ? 11.998 -5.539 -6.095 1.00 88.12 114 GLU A O 1
ATOM 855 N N . GLU A 1 115 ? 13.849 -6.585 -6.768 1.00 88.38 115 GLU A N 1
ATOM 856 C CA . GLU A 1 115 ? 14.215 -7.013 -5.424 1.00 88.38 115 GLU A CA 1
ATOM 857 C C . GLU A 1 115 ? 14.755 -5.837 -4.590 1.00 88.38 115 GLU A C 1
ATOM 859 O O . GLU A 1 115 ? 15.526 -5.010 -5.074 1.00 88.38 115 GLU A O 1
ATOM 864 N N . ILE A 1 116 ? 14.402 -5.779 -3.298 1.00 87.31 116 ILE A N 1
ATOM 865 C CA . ILE A 1 116 ? 14.819 -4.683 -2.400 1.00 87.31 116 ILE A CA 1
ATOM 866 C C . ILE A 1 116 ? 16.343 -4.577 -2.240 1.00 87.31 116 ILE A C 1
ATOM 868 O O . ILE A 1 116 ? 16.880 -3.509 -1.946 1.00 87.31 116 ILE A O 1
ATOM 872 N N . ARG A 1 117 ? 17.046 -5.697 -2.414 1.00 80.56 117 ARG A N 1
ATOM 873 C CA . ARG A 1 117 ? 18.502 -5.804 -2.402 1.00 80.56 117 ARG A CA 1
ATOM 874 C C . ARG A 1 117 ? 18.923 -6.213 -3.806 1.00 80.56 117 ARG A C 1
ATOM 876 O O . ARG A 1 117 ? 18.995 -7.395 -4.101 1.00 80.56 117 ARG A O 1
ATOM 883 N N . ALA A 1 118 ? 19.225 -5.231 -4.652 1.00 65.31 118 ALA A N 1
ATOM 884 C CA . ALA A 1 118 ? 19.543 -5.387 -6.080 1.00 65.31 118 ALA A CA 1
ATOM 885 C C . ALA A 1 118 ? 20.745 -6.308 -6.434 1.00 65.31 118 ALA A C 1
ATOM 887 O O . ALA A 1 118 ? 21.174 -6.337 -7.583 1.00 65.31 118 ALA A O 1
ATOM 888 N N . TYR A 1 119 ? 21.314 -7.034 -5.468 1.00 57.44 119 TYR A N 1
ATOM 889 C CA . TYR A 1 119 ? 22.456 -7.939 -5.629 1.00 57.44 119 TYR A CA 1
ATOM 890 C C . TYR A 1 119 ? 22.090 -9.427 -5.471 1.00 57.44 119 TYR A C 1
ATOM 892 O O . TYR A 1 119 ? 22.980 -10.272 -5.554 1.00 57.44 119 TYR A O 1
ATOM 900 N N . GLU A 1 120 ? 20.822 -9.750 -5.211 1.00 66.56 120 GLU A N 1
ATOM 901 C CA . GLU A 1 120 ? 20.323 -11.120 -5.046 1.00 66.56 120 GLU A CA 1
ATOM 902 C C . GLU A 1 120 ? 19.633 -11.642 -6.333 1.00 66.56 120 GLU A C 1
ATOM 904 O O . GLU A 1 120 ? 19.549 -10.950 -7.354 1.00 66.56 120 GLU A O 1
ATOM 909 N N . ASP A 1 121 ? 19.260 -12.928 -6.337 1.00 76.75 121 ASP A N 1
ATOM 910 C CA . ASP A 1 121 ? 18.657 -13.622 -7.483 1.00 76.75 121 ASP A CA 1
ATOM 911 C C . ASP A 1 121 ? 17.232 -13.099 -7.752 1.00 76.75 121 ASP A C 1
ATOM 913 O O . ASP A 1 121 ? 16.237 -13.627 -7.247 1.00 76.75 121 ASP A O 1
ATOM 917 N N . SER A 1 122 ? 17.145 -12.067 -8.595 1.00 79.12 122 SER A N 1
ATOM 918 C CA . SER A 1 122 ? 15.888 -11.420 -8.994 1.00 79.12 122 SER A CA 1
ATOM 919 C C . SER A 1 122 ? 14.839 -12.407 -9.538 1.00 79.12 122 SER A C 1
ATOM 921 O O . SER A 1 122 ? 13.647 -12.255 -9.266 1.00 79.12 122 SER A O 1
ATOM 923 N N . ASP A 1 123 ? 15.244 -13.479 -10.234 1.00 83.31 123 ASP A N 1
ATOM 924 C CA . ASP A 1 123 ? 14.297 -14.495 -10.720 1.00 83.31 123 ASP A CA 1
ATOM 925 C C . ASP A 1 123 ? 13.706 -15.313 -9.560 1.00 83.31 123 ASP A C 1
ATOM 927 O O . ASP A 1 123 ? 12.504 -15.602 -9.527 1.00 83.31 123 ASP A O 1
ATOM 931 N N . ALA A 1 124 ? 14.518 -15.655 -8.555 1.00 88.62 124 ALA A N 1
ATOM 932 C CA . ALA A 1 124 ? 14.022 -16.274 -7.328 1.00 88.62 124 ALA A CA 1
ATOM 933 C C . ALA A 1 124 ? 13.046 -15.357 -6.575 1.00 88.62 124 ALA A C 1
ATOM 935 O O . ALA A 1 124 ? 11.978 -15.826 -6.167 1.00 88.62 124 ALA A O 1
ATOM 936 N N . PHE A 1 125 ? 13.355 -14.063 -6.453 1.00 90.44 125 PHE A N 1
ATOM 937 C CA . PHE A 1 125 ? 12.458 -13.087 -5.830 1.00 90.44 125 PHE A CA 1
ATOM 938 C C . PHE A 1 125 ? 11.103 -13.005 -6.548 1.00 90.44 125 PHE A C 1
ATOM 940 O O . PHE A 1 125 ? 10.053 -13.089 -5.901 1.00 90.44 125 PHE A O 1
ATOM 947 N N . LEU A 1 126 ? 11.101 -12.898 -7.880 1.00 90.31 126 LEU A N 1
ATOM 948 C CA . LEU A 1 126 ? 9.869 -12.815 -8.668 1.00 90.31 126 LEU A CA 1
ATOM 949 C C . LEU A 1 126 ? 9.025 -14.089 -8.551 1.00 90.31 126 LEU A C 1
ATOM 951 O O . LEU A 1 126 ? 7.811 -14.000 -8.361 1.00 90.31 126 LEU A O 1
ATOM 955 N N . ARG A 1 127 ? 9.650 -15.273 -8.598 1.00 91.12 127 ARG A N 1
ATOM 956 C CA . ARG A 1 127 ? 8.959 -16.563 -8.400 1.00 91.12 127 ARG A CA 1
ATOM 957 C C . ARG A 1 127 ? 8.352 -16.709 -7.009 1.00 91.12 127 ARG A C 1
ATOM 959 O O . ARG A 1 127 ? 7.305 -17.336 -6.875 1.00 91.12 127 ARG A O 1
ATOM 966 N N . ALA A 1 128 ? 8.997 -16.153 -5.986 1.00 91.88 128 ALA A N 1
ATOM 967 C CA . ALA A 1 128 ? 8.481 -16.173 -4.621 1.00 91.88 128 ALA A CA 1
ATOM 968 C C . ALA A 1 128 ? 7.357 -15.148 -4.396 1.00 91.88 128 ALA A C 1
ATOM 970 O O . ALA A 1 128 ? 6.477 -15.374 -3.565 1.00 91.88 128 ALA A O 1
ATOM 971 N N . SER A 1 129 ? 7.382 -14.030 -5.126 1.00 93.56 129 SER A N 1
ATOM 972 C CA . SER A 1 129 ? 6.487 -12.888 -4.898 1.00 93.56 129 SER A CA 1
ATOM 973 C C . SER A 1 129 ? 5.240 -12.891 -5.783 1.00 93.56 129 SER A C 1
ATOM 975 O O . SER A 1 129 ? 4.226 -12.297 -5.414 1.00 93.56 129 SER A O 1
ATOM 977 N N . LEU A 1 130 ? 5.292 -13.543 -6.948 1.00 94.31 130 LEU A N 1
ATOM 978 C CA . LEU A 1 130 ? 4.212 -13.542 -7.932 1.00 94.31 130 LEU A CA 1
ATOM 979 C C . LEU A 1 130 ? 3.646 -14.951 -8.149 1.00 94.31 130 LEU A C 1
ATOM 981 O O . LEU A 1 130 ? 4.403 -15.917 -8.250 1.00 94.31 130 LEU A O 1
ATOM 985 N N . PRO A 1 131 ? 2.319 -15.097 -8.315 1.00 95.88 131 PRO A N 1
ATOM 986 C CA . PRO A 1 131 ? 1.761 -16.360 -8.766 1.00 95.88 131 PRO A CA 1
ATOM 987 C C . PRO A 1 131 ? 2.233 -16.664 -10.195 1.00 95.88 131 PRO A C 1
ATOM 989 O O . PRO A 1 131 ? 2.400 -15.760 -11.017 1.00 95.88 131 PRO A O 1
ATOM 992 N N . ALA A 1 132 ? 2.385 -17.951 -10.514 1.00 94.38 132 ALA A N 1
ATOM 993 C CA . ALA A 1 132 ? 2.986 -18.407 -11.771 1.00 94.38 132 ALA A CA 1
ATOM 994 C C . ALA A 1 132 ? 2.344 -17.797 -13.032 1.00 94.38 132 ALA A C 1
ATOM 996 O O . ALA A 1 132 ? 3.048 -17.450 -13.977 1.00 94.38 132 ALA A O 1
ATOM 997 N N . TRP A 1 133 ? 1.019 -17.620 -13.040 1.00 95.00 133 TRP A N 1
ATOM 998 C CA . TRP A 1 133 ? 0.308 -17.023 -14.175 1.00 95.00 133 TRP A CA 1
ATOM 999 C C . TRP A 1 133 ? 0.694 -15.555 -14.407 1.00 95.00 133 TRP A C 1
ATOM 1001 O O . TRP A 1 133 ? 0.833 -15.132 -15.553 1.00 95.00 133 TRP A O 1
ATOM 1011 N N . LEU A 1 134 ? 0.916 -14.788 -13.336 1.00 94.88 134 LEU A N 1
ATOM 1012 C CA . LEU A 1 134 ? 1.292 -13.378 -13.423 1.00 94.88 134 LEU A CA 1
ATOM 1013 C C . LEU A 1 134 ? 2.768 -13.229 -13.788 1.00 94.88 134 LEU A C 1
ATOM 1015 O O . LEU A 1 134 ? 3.116 -12.370 -14.596 1.00 94.88 134 LEU A O 1
ATOM 1019 N N . LEU A 1 135 ? 3.624 -14.101 -13.247 1.00 92.12 135 LEU A N 1
ATOM 1020 C CA . LEU A 1 135 ? 5.026 -14.180 -13.649 1.00 92.12 135 LEU A CA 1
ATOM 1021 C C . LEU A 1 135 ? 5.145 -14.455 -15.152 1.00 92.12 135 LEU A C 1
ATOM 1023 O O . LEU A 1 135 ? 5.832 -13.720 -15.859 1.00 92.12 135 LEU A O 1
ATOM 1027 N N . HIS A 1 136 ? 4.419 -15.458 -15.649 1.00 91.19 136 HIS A N 1
ATOM 1028 C CA . HIS A 1 136 ? 4.401 -15.791 -17.070 1.00 91.19 136 HIS A CA 1
ATOM 1029 C C . HIS A 1 136 ? 3.917 -14.612 -17.925 1.00 91.19 136 HIS A C 1
ATOM 1031 O O . HIS A 1 136 ? 4.550 -14.265 -18.920 1.00 91.19 136 HIS A O 1
ATOM 1037 N N . GLN A 1 137 ? 2.841 -13.939 -17.508 1.00 92.38 137 GLN A N 1
ATOM 1038 C CA . GLN A 1 137 ? 2.340 -12.751 -18.198 1.00 92.38 137 GLN A CA 1
ATOM 1039 C C . GLN A 1 137 ? 3.389 -11.628 -18.257 1.00 92.38 137 GLN A C 1
ATOM 1041 O O . GLN A 1 137 ? 3.554 -11.000 -19.305 1.00 92.38 137 GLN A O 1
ATOM 1046 N N . ARG A 1 138 ? 4.126 -11.383 -17.165 1.00 89.75 138 ARG A N 1
ATOM 1047 C CA . ARG A 1 138 ? 5.209 -10.388 -17.135 1.00 89.75 138 ARG A CA 1
ATOM 1048 C C . ARG A 1 138 ? 6.380 -10.779 -18.039 1.00 89.75 138 ARG A C 1
ATOM 1050 O O . ARG A 1 138 ? 6.878 -9.923 -18.764 1.00 89.75 138 ARG A O 1
ATOM 1057 N N . GLN A 1 139 ? 6.778 -12.050 -18.048 1.00 89.12 139 GLN A N 1
ATOM 1058 C CA . GLN A 1 139 ? 7.840 -12.559 -18.925 1.00 89.12 139 GLN A CA 1
ATOM 1059 C C . GLN A 1 139 ? 7.473 -12.416 -20.406 1.00 89.12 139 GLN A C 1
ATOM 1061 O O . GLN A 1 139 ? 8.282 -11.931 -21.195 1.00 89.12 139 GLN A O 1
ATOM 1066 N N . LEU A 1 140 ? 6.238 -12.765 -20.782 1.00 89.25 140 LEU A N 1
ATOM 1067 C CA . LEU A 1 140 ? 5.745 -12.565 -22.146 1.00 89.25 140 LEU A CA 1
ATOM 1068 C C . LEU A 1 140 ? 5.756 -11.085 -22.537 1.00 89.25 140 LEU A C 1
ATOM 1070 O O . LEU A 1 140 ? 6.220 -10.747 -23.623 1.00 89.25 140 LEU A O 1
ATOM 1074 N N . ALA A 1 141 ? 5.293 -10.199 -21.651 1.00 89.31 141 ALA A N 1
ATOM 1075 C CA . ALA A 1 141 ? 5.307 -8.762 -21.903 1.00 89.31 141 ALA A CA 1
ATOM 1076 C C . ALA A 1 141 ? 6.737 -8.208 -22.045 1.00 89.31 141 ALA A C 1
ATOM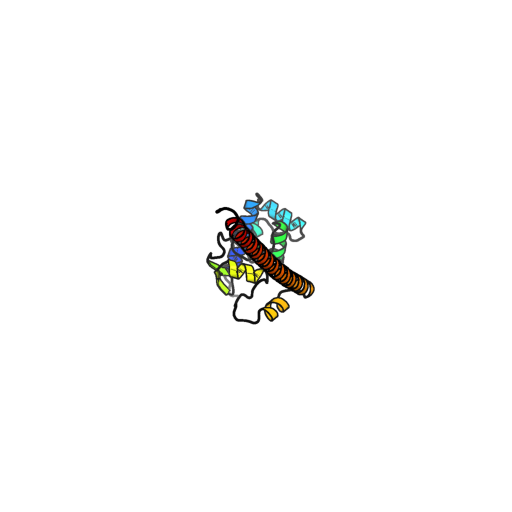 1078 O O . ALA A 1 141 ? 6.978 -7.358 -22.900 1.00 89.31 141 ALA A O 1
ATOM 1079 N N . ALA A 1 142 ? 7.692 -8.692 -21.245 1.00 87.50 142 ALA A N 1
ATOM 1080 C CA . ALA A 1 142 ? 9.099 -8.313 -21.357 1.00 87.50 142 ALA A CA 1
ATOM 1081 C C . ALA A 1 142 ? 9.701 -8.768 -22.696 1.00 87.50 142 ALA A C 1
ATOM 1083 O O . ALA A 1 142 ? 10.299 -7.961 -23.403 1.00 87.50 142 ALA A O 1
ATOM 1084 N N . MET A 1 143 ? 9.459 -10.021 -23.091 1.00 87.69 143 MET A N 1
ATOM 1085 C CA . MET A 1 143 ? 9.921 -10.560 -24.371 1.00 87.69 143 MET A CA 1
ATOM 1086 C C . MET A 1 143 ? 9.307 -9.818 -25.566 1.00 87.69 143 MET A C 1
ATOM 1088 O O . MET A 1 143 ? 10.003 -9.515 -26.527 1.00 87.69 143 MET A O 1
ATOM 1092 N N . GLN A 1 144 ? 8.020 -9.461 -25.498 1.00 89.62 144 GLN A N 1
ATOM 1093 C CA . GLN A 1 144 ? 7.366 -8.654 -26.533 1.00 89.62 144 GLN A CA 1
ATOM 1094 C C . GLN A 1 144 ? 7.993 -7.265 -26.665 1.00 89.62 144 GLN A C 1
ATOM 1096 O O . GLN A 1 144 ? 8.225 -6.810 -27.780 1.00 89.62 144 GLN A O 1
ATOM 1101 N N . ARG A 1 145 ? 8.290 -6.593 -25.545 1.00 89.81 145 ARG A N 1
ATOM 1102 C CA . ARG A 1 145 ? 8.957 -5.282 -25.566 1.00 89.81 145 ARG A CA 1
ATOM 1103 C C . ARG A 1 145 ? 10.344 -5.361 -26.193 1.00 89.81 145 ARG A C 1
ATOM 1105 O O . ARG A 1 145 ? 10.693 -4.465 -26.952 1.00 89.81 145 ARG A O 1
ATOM 1112 N N . GLU A 1 146 ? 11.093 -6.420 -25.900 1.00 90.06 146 GLU A N 1
ATOM 1113 C CA . GLU A 1 146 ? 12.416 -6.642 -26.484 1.00 90.06 146 GLU A CA 1
ATOM 1114 C C . GLU A 1 146 ? 12.327 -6.826 -28.003 1.00 90.06 146 GLU A C 1
ATOM 1116 O O . GLU A 1 146 ? 12.971 -6.099 -28.752 1.00 90.06 146 GLU A O 1
ATOM 1121 N N . VAL A 1 147 ? 11.427 -7.698 -28.466 1.00 91.31 147 VAL A N 1
ATOM 1122 C CA . VAL A 1 147 ? 11.195 -7.922 -29.901 1.00 91.31 147 VAL A CA 1
ATOM 1123 C C . VAL A 1 147 ? 10.756 -6.638 -30.615 1.00 91.31 147 VAL A C 1
ATOM 1125 O O . VAL A 1 147 ? 11.218 -6.350 -31.717 1.00 91.31 147 VAL A O 1
ATOM 1128 N N . GLU A 1 148 ? 9.863 -5.843 -30.021 1.00 91.25 148 GLU A N 1
ATOM 1129 C CA . GLU A 1 148 ? 9.431 -4.571 -30.618 1.00 91.25 148 GLU A CA 1
ATOM 1130 C C . GLU A 1 148 ? 10.545 -3.512 -30.621 1.00 91.25 148 GLU A C 1
ATOM 1132 O O . GLU A 1 148 ? 10.638 -2.722 -31.567 1.00 91.25 148 GLU A O 1
ATOM 1137 N N . ARG A 1 149 ? 11.430 -3.516 -29.615 1.00 92.69 149 ARG A N 1
ATOM 1138 C CA . ARG A 1 149 ? 12.630 -2.671 -29.592 1.00 92.69 149 ARG A CA 1
ATOM 1139 C C . ARG A 1 149 ? 13.572 -3.038 -30.735 1.00 92.69 149 ARG A C 1
ATOM 1141 O O . ARG A 1 149 ? 13.903 -2.164 -31.531 1.00 92.69 149 ARG A O 1
ATOM 1148 N N . GLU A 1 150 ? 13.916 -4.318 -30.870 1.00 93.44 150 GLU A N 1
ATOM 1149 C CA . GLU A 1 150 ? 14.778 -4.819 -31.948 1.00 93.44 150 GLU A CA 1
ATOM 1150 C C . GLU A 1 150 ? 14.201 -4.494 -33.334 1.00 93.44 150 GLU A C 1
ATOM 1152 O O . GLU A 1 150 ? 14.912 -4.002 -34.211 1.00 93.44 150 GLU A O 1
ATOM 1157 N N . LYS A 1 151 ? 12.889 -4.687 -33.537 1.00 91.62 151 LYS A N 1
ATOM 1158 C CA . LYS A 1 151 ? 12.213 -4.296 -34.787 1.00 91.62 151 LYS A CA 1
ATOM 1159 C C . LYS A 1 151 ? 12.316 -2.798 -35.054 1.00 91.62 151 LYS A C 1
ATOM 1161 O O . LYS A 1 151 ? 12.557 -2.400 -36.192 1.00 91.62 151 LYS A O 1
ATOM 1166 N N . THR A 1 152 ? 12.110 -1.969 -34.032 1.00 94.06 152 THR A N 1
ATOM 1167 C CA . THR A 1 152 ? 12.185 -0.507 -34.159 1.00 94.06 152 THR A CA 1
ATOM 1168 C C . THR A 1 152 ? 13.592 -0.072 -34.561 1.00 94.06 152 THR A C 1
ATOM 1170 O O . THR A 1 152 ? 13.745 0.715 -35.496 1.00 94.06 152 THR A O 1
ATOM 1173 N N . GLU A 1 153 ? 14.617 -0.627 -33.915 1.00 94.31 153 GLU A N 1
ATOM 1174 C CA . GLU A 1 153 ? 16.024 -0.384 -34.245 1.00 94.31 153 GLU A CA 1
ATOM 1175 C C . GLU A 1 153 ? 16.348 -0.843 -35.673 1.00 94.31 153 GLU A C 1
ATOM 1177 O O . GLU A 1 153 ? 16.956 -0.102 -36.447 1.00 94.31 153 GLU A O 1
ATOM 1182 N N . GLN A 1 154 ? 15.866 -2.020 -36.078 1.00 94.00 154 GLN A N 1
ATOM 1183 C CA . GLN A 1 154 ? 16.083 -2.541 -37.425 1.00 94.00 154 GLN A CA 1
ATOM 1184 C C . GLN A 1 154 ? 15.412 -1.675 -38.502 1.00 94.00 154 GLN A C 1
ATOM 1186 O O . GLN A 1 154 ? 16.016 -1.405 -39.541 1.00 94.00 154 GLN A O 1
ATOM 1191 N N . ILE A 1 155 ? 14.190 -1.191 -38.255 1.00 94.38 155 ILE A N 1
ATOM 1192 C CA . ILE A 1 155 ? 13.498 -0.255 -39.153 1.00 94.38 155 ILE A CA 1
ATOM 1193 C C . ILE A 1 155 ? 14.279 1.056 -39.265 1.00 94.38 155 ILE A C 1
ATOM 1195 O O . ILE A 1 155 ? 14.471 1.553 -40.374 1.00 94.38 155 ILE A O 1
ATOM 1199 N N . GLN A 1 156 ? 14.759 1.607 -38.146 1.00 93.94 156 GLN A N 1
ATOM 1200 C CA . GLN A 1 156 ? 15.570 2.825 -38.160 1.00 93.94 156 GLN A CA 1
ATOM 1201 C C . GLN A 1 156 ? 16.851 2.642 -38.980 1.00 93.94 156 GLN A C 1
ATOM 1203 O O . GLN A 1 156 ? 17.166 3.495 -39.810 1.00 93.94 156 GLN A O 1
ATOM 1208 N N . LEU A 1 157 ? 17.550 1.517 -38.820 1.00 94.38 157 LEU A N 1
ATOM 1209 C CA . LEU A 1 157 ? 18.751 1.212 -39.599 1.00 94.38 157 LEU A CA 1
ATOM 1210 C C . LEU A 1 157 ? 18.455 1.091 -41.098 1.00 94.38 157 LEU A C 1
ATOM 1212 O O . LEU A 1 157 ? 19.185 1.659 -41.909 1.00 94.38 157 LEU A O 1
ATOM 1216 N N . LEU A 1 158 ? 17.369 0.413 -41.478 1.00 94.25 158 LEU A N 1
ATOM 1217 C CA . LEU A 1 158 ? 16.958 0.299 -42.881 1.00 94.25 158 LEU A CA 1
ATOM 1218 C C . LEU A 1 158 ? 16.598 1.660 -43.490 1.00 94.25 158 LEU A C 1
ATOM 1220 O O . LEU A 1 158 ? 16.966 1.940 -44.632 1.00 94.25 158 LEU A O 1
ATOM 1224 N N . LEU A 1 159 ? 15.910 2.524 -42.737 1.00 94.00 159 LEU A N 1
ATOM 1225 C CA . LEU A 1 159 ? 15.598 3.884 -43.179 1.00 94.00 159 LEU A CA 1
ATOM 1226 C C . LEU A 1 159 ? 16.869 4.718 -43.369 1.00 94.00 159 LEU A C 1
ATOM 1228 O O . LEU A 1 159 ? 16.991 5.394 -44.388 1.00 94.00 159 LEU A O 1
ATOM 1232 N N . LEU A 1 160 ? 17.831 4.634 -42.445 1.00 92.88 160 LEU A N 1
ATOM 1233 C CA . LEU A 1 160 ? 19.119 5.324 -42.565 1.00 92.88 160 LEU A CA 1
ATOM 1234 C C . LEU A 1 160 ? 19.921 4.838 -43.779 1.00 92.88 160 LEU A C 1
ATOM 1236 O O . LEU A 1 160 ? 20.439 5.659 -44.532 1.00 92.88 160 LEU A O 1
ATOM 1240 N N . GLN A 1 161 ? 19.977 3.526 -44.017 1.00 92.94 161 GLN A N 1
ATOM 1241 C CA . GLN A 1 161 ? 20.644 2.957 -45.193 1.00 92.94 161 GLN A CA 1
ATOM 1242 C C . GLN A 1 161 ? 19.989 3.411 -46.499 1.00 92.94 161 GLN A C 1
ATOM 1244 O O . GLN A 1 161 ? 20.686 3.793 -47.439 1.00 92.94 161 GLN A O 1
ATOM 1249 N N . ARG A 1 162 ? 18.651 3.406 -46.558 1.00 92.00 162 ARG A N 1
ATOM 1250 C CA . ARG A 1 162 ? 17.913 3.848 -47.744 1.00 92.00 162 ARG A CA 1
ATOM 1251 C C . ARG A 1 162 ? 18.123 5.333 -48.019 1.00 92.00 162 ARG A C 1
ATOM 1253 O O . ARG A 1 162 ? 18.372 5.693 -49.163 1.00 92.00 162 ARG A O 1
ATOM 1260 N N . LEU A 1 163 ? 18.050 6.174 -46.986 1.00 91.12 163 LEU A N 1
ATOM 1261 C CA . LEU A 1 163 ? 18.313 7.608 -47.109 1.00 91.12 163 LEU A CA 1
ATOM 1262 C C . LEU A 1 163 ? 19.742 7.863 -47.592 1.00 91.12 163 LEU A C 1
ATOM 1264 O O . LEU A 1 163 ? 19.913 8.620 -48.538 1.00 91.12 163 LEU A O 1
ATOM 1268 N N . SER A 1 164 ? 20.735 7.175 -47.018 1.00 87.31 164 SER A N 1
ATOM 1269 C CA . SER A 1 164 ? 22.139 7.289 -47.431 1.00 87.31 164 SER A CA 1
ATOM 1270 C C . SER A 1 164 ? 22.339 6.914 -48.902 1.00 87.31 164 SER A C 1
ATOM 1272 O O . SER A 1 164 ? 22.968 7.669 -49.640 1.00 87.31 164 SER A O 1
ATOM 1274 N N . GLY A 1 165 ? 21.763 5.791 -49.345 1.00 83.75 165 GLY A N 1
ATOM 1275 C CA . GLY A 1 165 ? 21.870 5.331 -50.732 1.00 83.75 165 GLY A CA 1
ATOM 1276 C C . GLY A 1 165 ? 21.158 6.241 -51.738 1.00 83.75 165 GLY A C 1
ATOM 1277 O O . GLY A 1 165 ? 21.633 6.403 -52.860 1.00 83.75 165 GLY A O 1
ATOM 1278 N N . GLU A 1 166 ? 20.047 6.870 -51.345 1.00 83.50 166 GLU A N 1
ATOM 1279 C CA . GLU A 1 166 ? 19.360 7.869 -52.172 1.00 83.50 166 GLU A CA 1
ATOM 1280 C C . GLU A 1 166 ? 20.217 9.137 -52.331 1.00 83.50 166 GLU A C 1
ATOM 1282 O O . GLU A 1 166 ? 20.338 9.649 -53.444 1.00 83.50 166 GLU A O 1
ATOM 1287 N N . THR A 1 167 ? 20.886 9.604 -51.264 1.00 73.94 167 THR A N 1
ATOM 1288 C CA . THR A 1 167 ? 21.845 10.723 -51.363 1.00 73.94 167 THR A CA 1
ATOM 1289 C C . THR A 1 167 ? 22.999 10.411 -52.307 1.00 73.94 167 THR A C 1
ATOM 1291 O O . THR A 1 167 ? 23.320 11.238 -53.158 1.00 73.94 167 THR A O 1
ATOM 1294 N N . ASP A 1 168 ? 23.590 9.218 -52.208 1.00 81.38 168 ASP A N 1
ATOM 1295 C CA . ASP A 1 168 ? 24.700 8.816 -53.080 1.00 81.38 168 ASP A CA 1
ATOM 1296 C C . ASP A 1 168 ? 24.265 8.737 -54.554 1.00 81.38 168 ASP A C 1
ATOM 1298 O O . ASP A 1 168 ? 25.019 9.099 -55.467 1.00 81.38 168 ASP A O 1
ATOM 1302 N N . ARG A 1 169 ? 23.021 8.312 -54.811 1.00 82.12 169 ARG A N 1
ATOM 1303 C CA . ARG A 1 169 ? 22.453 8.267 -56.163 1.00 82.12 169 ARG A CA 1
ATOM 1304 C C . ARG A 1 169 ? 22.232 9.665 -56.746 1.00 82.12 169 ARG A C 1
ATOM 1306 O O . ARG A 1 169 ? 22.615 9.907 -57.884 1.00 82.12 169 ARG A O 1
ATOM 1313 N N . ILE A 1 170 ? 21.664 10.587 -55.969 1.00 78.00 170 ILE A N 1
ATOM 1314 C CA . ILE A 1 170 ? 21.430 11.976 -56.403 1.00 78.00 170 ILE A CA 1
ATOM 1315 C C . ILE A 1 170 ? 22.760 12.673 -56.721 1.00 78.00 170 ILE A C 1
ATOM 1317 O O . ILE A 1 170 ? 22.912 13.264 -57.789 1.00 78.00 170 ILE A O 1
ATOM 1321 N N . LEU A 1 171 ? 23.757 12.532 -55.842 1.00 73.75 171 LEU A N 1
ATOM 1322 C CA . LEU A 1 171 ? 25.081 13.130 -56.036 1.00 73.75 171 LEU A CA 1
ATOM 1323 C C . LEU A 1 171 ? 25.799 12.579 -57.279 1.00 73.75 171 LEU A C 1
ATOM 1325 O O . LEU A 1 171 ? 26.497 13.314 -57.976 1.00 73.75 171 LEU A O 1
ATOM 1329 N N . SER A 1 172 ? 25.630 11.289 -57.587 1.00 75.50 172 SER A N 1
ATOM 1330 C CA . SER A 1 172 ? 26.244 10.674 -58.772 1.00 75.50 172 SER A CA 1
ATOM 1331 C C . SER A 1 172 ? 25.553 11.043 -60.092 1.00 75.50 172 SER A C 1
ATOM 1333 O O . SER A 1 172 ? 26.230 11.118 -61.121 1.00 75.50 172 SER A O 1
ATOM 1335 N N . GLU A 1 173 ? 24.247 11.324 -60.086 1.00 79.44 173 GLU A N 1
ATOM 1336 C CA . GLU A 1 173 ? 23.521 11.854 -61.251 1.00 79.44 173 GLU A CA 1
ATOM 1337 C C . GLU A 1 173 ? 23.883 13.320 -61.542 1.00 79.44 173 GLU A C 1
ATOM 1339 O O . GLU A 1 173 ? 24.137 13.658 -62.700 1.00 79.44 173 GLU A O 1
ATOM 1344 N N . GLU A 1 174 ? 24.015 14.173 -60.518 1.00 73.62 174 GLU A N 1
ATOM 1345 C CA . GLU A 1 174 ? 24.464 15.567 -60.688 1.00 73.62 174 GLU A CA 1
ATOM 1346 C C . GLU A 1 174 ? 25.893 15.656 -61.251 1.00 73.62 174 GLU A C 1
ATOM 1348 O O . GLU A 1 174 ? 26.161 16.456 -62.150 1.00 73.62 174 GLU A O 1
ATOM 1353 N N . LEU A 1 175 ? 26.803 14.785 -60.797 1.00 70.19 175 LEU A N 1
ATOM 1354 C CA . LEU A 1 175 ? 28.174 14.719 -61.317 1.00 70.19 175 LEU A CA 1
ATOM 1355 C C . LEU A 1 175 ? 28.248 14.247 -62.780 1.00 70.19 175 LEU A C 1
ATOM 1357 O O . LEU A 1 175 ? 29.167 14.644 -63.493 1.00 70.19 175 LEU A O 1
ATOM 1361 N N . ARG A 1 176 ? 27.298 13.419 -63.244 1.00 69.06 176 ARG A N 1
ATOM 1362 C CA . ARG A 1 176 ? 27.210 12.979 -64.651 1.00 69.06 176 ARG A CA 1
ATOM 1363 C C . ARG A 1 176 ? 26.523 14.000 -65.559 1.00 69.06 176 ARG A C 1
ATOM 1365 O O . ARG A 1 176 ? 26.896 14.108 -66.719 1.00 69.06 176 ARG A O 1
ATOM 1372 N N . GLY A 1 177 ? 25.546 14.753 -65.052 1.00 62.22 177 GLY A N 1
ATOM 1373 C CA . GLY A 1 177 ? 24.872 15.817 -65.809 1.00 62.22 177 GLY A CA 1
ATOM 1374 C C . GLY A 1 177 ? 25.737 17.061 -66.044 1.00 62.22 177 GLY A C 1
ATOM 1375 O O . GLY A 1 177 ? 25.487 17.817 -66.978 1.00 62.22 177 GLY A O 1
ATOM 1376 N N . GLY A 1 178 ? 26.778 17.268 -65.229 1.00 58.41 178 GLY A N 1
ATOM 1377 C CA . GLY A 1 178 ? 27.687 18.413 -65.340 1.00 58.41 178 GLY A CA 1
ATOM 1378 C C . GLY A 1 178 ? 28.736 18.329 -66.458 1.00 58.41 178 GLY A C 1
ATOM 1379 O O . GLY A 1 178 ? 29.434 19.313 -66.685 1.00 58.41 178 GLY A O 1
ATOM 1380 N N . THR A 1 179 ? 28.873 17.193 -67.155 1.00 58.19 179 THR A N 1
ATOM 1381 C CA . THR A 1 179 ? 29.903 17.003 -68.199 1.00 58.19 179 THR A CA 1
ATOM 1382 C C . THR A 1 179 ? 29.431 17.257 -69.636 1.00 58.19 179 THR A C 1
ATOM 1384 O O . THR A 1 179 ? 30.277 17.327 -70.519 1.00 58.19 179 THR A O 1
ATOM 1387 N N . ASP A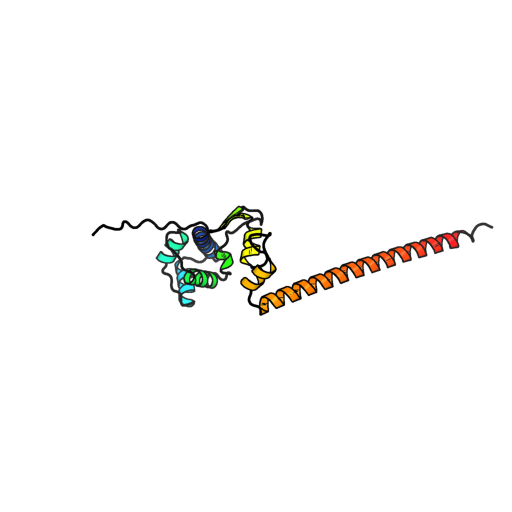 1 180 ? 28.132 17.467 -69.877 1.00 55.50 180 ASP A N 1
ATOM 1388 C CA . ASP A 1 180 ? 27.561 17.632 -71.234 1.00 55.50 180 ASP A CA 1
ATOM 1389 C C . ASP A 1 180 ? 27.309 19.103 -71.644 1.00 55.50 180 ASP A C 1
ATOM 1391 O O . ASP A 1 180 ? 26.557 19.381 -72.575 1.00 55.50 180 ASP A O 1
ATOM 1395 N N . GLY A 1 181 ? 27.923 20.073 -70.959 1.00 56.62 181 GLY A N 1
ATOM 1396 C CA . GLY A 1 181 ? 27.630 21.501 -71.142 1.00 56.62 181 GLY A CA 1
ATOM 1397 C C . GLY A 1 181 ? 28.852 22.405 -71.252 1.00 56.62 181 GLY A C 1
ATOM 1398 O O . GLY A 1 181 ? 28.865 23.461 -70.626 1.00 56.62 181 GLY A O 1
ATOM 1399 N N . ASN A 1 182 ? 29.886 22.002 -71.992 1.00 54.84 182 ASN A N 1
ATOM 1400 C CA . ASN A 1 182 ? 30.977 22.907 -72.354 1.00 54.84 182 ASN A CA 1
ATOM 1401 C C . ASN A 1 182 ? 31.572 22.542 -73.722 1.00 54.84 182 ASN A C 1
ATOM 1403 O O . ASN A 1 182 ? 32.656 21.967 -73.784 1.00 54.84 182 ASN A O 1
ATOM 1407 N N . ASP A 1 183 ? 30.839 22.887 -74.781 1.00 49.41 183 ASP A N 1
ATOM 1408 C CA . ASP A 1 183 ? 31.334 23.030 -76.158 1.00 49.41 183 ASP A CA 1
ATOM 1409 C C . ASP A 1 183 ? 30.718 24.296 -76.780 1.00 49.41 183 ASP A C 1
ATOM 1411 O O . ASP A 1 183 ? 29.495 24.511 -76.585 1.00 49.41 183 ASP A O 1
#

Secondary structure (DSSP, 8-state):
------------HHHHHHHHHHHHHHHHTT--HHHHHHHHHHTT----HHHHHHHHTT-S---HHHHHHHHHHHTS-HHHHHS---SSTT-EEEETTTEEEEHHHHHHHHTTSS-SSTTS-HHHHHHHHS-HHHHHHHHHHHHHHHHHHHHHHHHHHHHHHHHHHHHHHHHHHHHHHTTS---

InterPro domains:
  IPR001387 Cro/C1-type, helix-turn-helix domain [PF01381] (22-79)
  IPR001387 Cro/C1-type, helix-turn-helix domain [PS50943] (22-81)
  IPR001387 Cro/C1-type, helix-turn-helix domain [SM00530] (21-81)
  IPR001387 Cro/C1-type, helix-turn-helix domain [cd00093] (19-81)
  IPR010982 Lambda repressor-like, DNA-binding domain superfa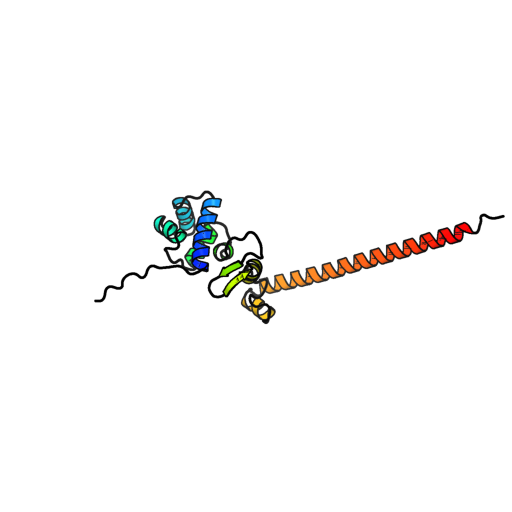mily [G3DSA:1.10.260.40] (4-89)
  IPR010982 Lambda repressor-like, DNA-binding domain superfamily [SSF47413] (16-85)

Foldseek 3Di:
DDDPDPPQDADDQQLLLLLCLLVVLCVVVVHDLVRLQVLLVVVVHGDDSVRNVCSNVSRDDDDPVNLVSSCVSSVHDSVSSRAHDDPDQQDWGQHPPLGTGGNVLVVCCVVLNAPNPNPDDSVVSSPVPDDPVVSVVVVVVVVVVVVVVVVVVVVVVVVVVVVVVVVVVVVVVVVVVVPPPDD

Sequence (183 aa):
MTSSETRGFTPKATGKTVAANVKRLRMEHNLNIPELGRKLEKNGHPLTATSITRLEAGRRRIDVDDLMALAVALGVSPVTLLLPPTNASTDHVDVTGIGPGPAGVLWQWALADEEIRAYEDSDAFLRASLPAWLLHQRQLAAMQREVEREKTEQIQLLLLQRLSGETDRILSEELRGGTDGND